Protein AF-0000000079092544 (afdb_homodimer)

Foldseek 3Di:
DPPPPPPPPPPPPPPVDWPPPPPDLKDKLADAPQLVVQLVVLVVDPVDDQVRSQVSSCVSCVVVDVVVDADKDKDKDQDPDDTDDDDPPSSVDNFWMWMARNVRSMIIIIGGPD/DPPPPPPPPPPPPPPPDWPPPPPDLKDKLADAPQLVVQLVVLVVDPVDDQVNSQVSSCVSCVVVDVVVDADKDKDKDQDPDDTDDDDPPSSVDNFWMWMARNVRSMIIIIGGPD

Secondary structure (DSSP, 8-state):
----------------------S-SEEEEE--HHHHHHHHHHHH-TT--HHHHHHHHHHHHHHHHHHT-S-EEEEEEEEEEEEEEE-TTGGG-TTEEEEEETTTTEEEEEEE--/----------------------SSSEEEEE--HHHHHHHHHHHH-TT--HHHHHHHHHHHHHHHHHHT-S-EEEEEEEEEEEEEEE-TTGGG-TTEEEEEETTTTEEEEEEE--

Nearest PDB structures (foldseek):
  7kek-assembly1_L  TM=6.108E-01  e=1.558E-03  Tetrahymena thermophila
  7uv1-assembly1_A  TM=7.332E-01  e=4.248E+00  Anacardium occidentale
  6kjt-assembly1_D  TM=8.101E-01  e=1.372E+00  Jeotgalibacillus marinus
  6v4b-assembly2_B  TM=4.423E-01  e=2.737E+00  Desulfofustis sp. PB-SRB1
  7kek-assembly1_L  TM=6.113E-01  e=1.573E-03  Tetrahymena thermophila

Structure (mmCIF, N/CA/C/O backbone):
data_AF-0000000079092544-model_v1
#
loop_
_entity.id
_entity.type
_entity.pdbx_description
1 polymer 'Uncharacterized protein'
#
loop_
_atom_site.group_PDB
_atom_site.id
_atom_site.type_symbol
_atom_site.label_atom_id
_atom_site.label_alt_id
_atom_site.label_comp_id
_atom_site.label_asym_id
_atom_site.label_entity_id
_atom_site.label_seq_id
_atom_site.pdbx_PDB_ins_code
_atom_site.Cartn_x
_atom_site.Cartn_y
_atom_site.Cartn_z
_atom_site.occupancy
_atom_site.B_iso_or_equiv
_atom_site.auth_seq_id
_atom_site.auth_comp_id
_atom_site.auth_asym_id
_atom_site.auth_atom_id
_atom_site.pdbx_PDB_model_num
ATOM 1 N N . MET A 1 1 ? -17.234 -29.234 -49.25 1 33.59 1 MET A N 1
ATOM 2 C CA . MET A 1 1 ? -16.266 -29.172 -48.156 1 33.59 1 MET A CA 1
ATOM 3 C C . MET A 1 1 ? -16.078 -27.719 -47.688 1 33.59 1 MET A C 1
ATOM 5 O O . MET A 1 1 ? -15.523 -26.906 -48.406 1 33.59 1 MET A O 1
ATOM 9 N N . ARG A 1 2 ? -17.016 -27.203 -46.906 1 34.59 2 ARG A N 1
ATOM 10 C CA . ARG A 1 2 ? -17.016 -25.844 -46.375 1 34.59 2 ARG A CA 1
ATOM 11 C C . ARG A 1 2 ? -15.828 -25.625 -45.438 1 34.59 2 ARG A C 1
ATOM 13 O O . ARG A 1 2 ? -15.688 -26.312 -44.438 1 34.59 2 ARG A O 1
ATOM 20 N N . LYS A 1 3 ? -14.711 -25.078 -45.938 1 35.59 3 LYS A N 1
ATOM 21 C CA . LYS A 1 3 ? -13.555 -24.703 -45.125 1 35.59 3 LYS A CA 1
ATOM 22 C C . LYS A 1 3 ? -13.953 -23.734 -44 1 35.59 3 LYS A C 1
ATOM 24 O O . LYS A 1 3 ? -14.445 -22.641 -44.281 1 35.59 3 LYS A O 1
ATOM 29 N N . LEU A 1 4 ? -14.445 -24.172 -42.844 1 33.16 4 LEU A N 1
ATOM 30 C CA . LEU A 1 4 ? -14.695 -23.375 -41.656 1 33.16 4 LEU A CA 1
ATOM 31 C C . LEU A 1 4 ? -13.438 -22.625 -41.25 1 33.16 4 LEU A C 1
ATOM 33 O O . LEU A 1 4 ? -12.422 -23.25 -40.906 1 33.16 4 LEU A O 1
ATOM 37 N N . TRP A 1 5 ? -13.234 -21.359 -41.656 1 30.52 5 TRP A N 1
ATOM 38 C CA . TRP A 1 5 ? -12.203 -20.438 -41.219 1 30.52 5 TRP A CA 1
ATOM 39 C C . TRP A 1 5 ? -12.32 -20.172 -39.719 1 30.52 5 TRP A C 1
ATOM 41 O O . TRP A 1 5 ? -13.352 -19.719 -39.25 1 30.52 5 TRP A O 1
ATOM 51 N N . PHE A 1 6 ? -11.75 -21.062 -38.875 1 30.2 6 PHE A N 1
ATOM 52 C CA . PHE A 1 6 ? -11.602 -20.797 -37.469 1 30.2 6 PHE A CA 1
ATOM 53 C C . PHE A 1 6 ? -10.867 -19.469 -37.25 1 30.2 6 PHE A C 1
ATOM 55 O O . PHE A 1 6 ? -9.703 -19.328 -37.656 1 30.2 6 PHE A O 1
ATOM 62 N N . ILE A 1 7 ? -11.586 -18.375 -37.156 1 25.77 7 ILE A N 1
ATOM 63 C CA . ILE A 1 7 ? -11.039 -17.078 -36.75 1 25.77 7 ILE A CA 1
ATOM 64 C C . ILE A 1 7 ? -10.602 -17.156 -35.281 1 25.77 7 ILE A C 1
ATOM 66 O O . ILE A 1 7 ? -11.43 -17.359 -34.375 1 25.77 7 ILE A O 1
ATOM 70 N N . ALA A 1 8 ? -9.398 -17.594 -35 1 29.77 8 ALA A N 1
ATOM 71 C CA . ALA A 1 8 ? -8.789 -17.484 -33.656 1 29.77 8 ALA A CA 1
ATOM 72 C C . ALA A 1 8 ? -8.789 -16.047 -33.156 1 29.77 8 ALA A C 1
ATOM 74 O O . ALA A 1 8 ? -8.156 -15.18 -33.781 1 29.77 8 ALA A O 1
ATOM 75 N N . VAL A 1 9 ? -9.844 -15.586 -32.594 1 27 9 VAL A N 1
ATOM 76 C CA . VAL A 1 9 ? -9.891 -14.297 -31.906 1 27 9 VAL A CA 1
ATOM 77 C C . VAL A 1 9 ? -8.906 -14.297 -30.734 1 27 9 VAL A C 1
ATOM 79 O O . VAL A 1 9 ? -9.039 -15.086 -29.797 1 27 9 VAL A O 1
ATOM 82 N N . SER A 1 10 ? -7.66 -13.984 -30.969 1 25.42 10 SER A N 1
ATOM 83 C CA . SER A 1 10 ? -6.703 -13.688 -29.922 1 25.42 10 SER A CA 1
ATOM 84 C C . SE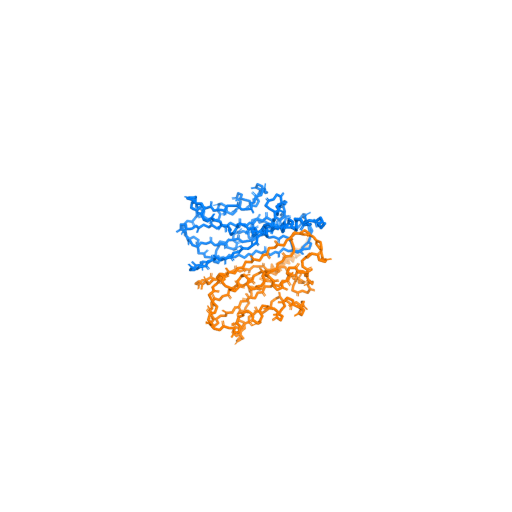R A 1 10 ? -7.203 -12.555 -29.031 1 25.42 10 SER A C 1
ATOM 86 O O . SER A 1 10 ? -7.41 -11.438 -29.484 1 25.42 10 SER A O 1
ATOM 88 N N . LEU A 1 11 ? -8.078 -12.859 -28.188 1 26.59 11 LEU A N 1
ATOM 89 C CA . LEU A 1 11 ? -8.414 -11.844 -27.203 1 26.59 11 LEU A CA 1
ATOM 90 C C . LEU A 1 11 ? -7.16 -11.258 -26.562 1 26.59 11 LEU A C 1
ATOM 92 O O . LEU A 1 11 ? -6.336 -11.992 -26.016 1 26.59 11 LEU A O 1
ATOM 96 N N . PRO A 1 12 ? -6.727 -10.062 -26.984 1 28.52 12 PRO A N 1
ATOM 97 C CA . PRO A 1 12 ? -5.629 -9.406 -26.266 1 28.52 12 PRO A CA 1
ATOM 98 C C . PRO A 1 12 ? -5.836 -9.375 -24.766 1 28.52 12 PRO A C 1
ATOM 100 O O . PRO A 1 12 ? -6.926 -9.031 -24.281 1 28.52 12 PRO A O 1
ATOM 103 N N . ILE A 1 13 ? -5.297 -10.32 -24.078 1 29.58 13 ILE A N 1
ATOM 104 C CA . ILE A 1 13 ? -5.172 -10.188 -22.625 1 29.58 13 ILE A CA 1
ATOM 105 C C . ILE A 1 13 ? -4.82 -8.742 -22.281 1 29.58 13 ILE A C 1
ATOM 107 O O . ILE A 1 13 ? -3.783 -8.227 -22.703 1 29.58 13 ILE A O 1
ATOM 111 N N . LEU A 1 14 ? -5.75 -7.855 -22.219 1 28.41 14 LEU A N 1
ATOM 112 C CA . LEU A 1 14 ? -5.512 -6.531 -21.656 1 28.41 14 LEU A CA 1
ATOM 113 C C . LEU A 1 14 ? -4.543 -6.609 -20.484 1 28.41 14 LEU A C 1
ATOM 115 O O . LEU A 1 14 ? -4.918 -7.027 -19.375 1 28.41 14 LEU A O 1
ATOM 119 N N . LEU A 1 15 ? -3.34 -7.047 -20.703 1 31.61 15 LEU A N 1
ATOM 120 C CA . LEU A 1 15 ? -2.295 -6.762 -19.734 1 31.61 15 LEU A CA 1
ATOM 121 C C . LEU A 1 15 ? -2.387 -5.32 -19.25 1 31.61 15 LEU A C 1
ATOM 123 O O . LEU A 1 15 ? -2.309 -4.383 -20.047 1 31.61 15 LEU A O 1
ATOM 127 N N . SER A 1 16 ? -3.303 -5.059 -18.422 1 33.38 16 SER A N 1
ATOM 128 C CA . SER A 1 16 ? -3.229 -3.73 -17.812 1 33.38 16 SER A CA 1
ATOM 129 C C . SER A 1 16 ? -1.785 -3.252 -17.703 1 33.38 16 SER A C 1
ATOM 131 O O . SER A 1 16 ? -0.882 -4.047 -17.438 1 33.38 16 SER A O 1
ATOM 133 N N . SER A 1 17 ? -1.458 -2.244 -18.422 1 32.41 17 SER A N 1
ATOM 134 C CA . SER A 1 17 ? -0.171 -1.591 -18.641 1 32.41 17 SER A CA 1
ATOM 135 C C . SER A 1 17 ? 0.569 -1.378 -17.312 1 32.41 17 SER A C 1
ATOM 137 O O . SER A 1 17 ? -0.024 -0.944 -16.328 1 32.41 17 SER A O 1
ATOM 139 N N . PRO A 1 18 ? 1.646 -2.182 -17.172 1 33.12 18 PRO A N 1
ATOM 140 C CA . PRO A 1 18 ? 2.498 -1.741 -16.062 1 33.12 18 PRO A CA 1
ATOM 141 C C . PRO A 1 18 ? 2.533 -0.222 -15.914 1 33.12 18 PRO A C 1
ATOM 143 O O . PRO A 1 18 ? 2.328 0.503 -16.891 1 33.12 18 PRO A O 1
ATOM 146 N N . VAL A 1 19 ? 2.238 0.334 -14.852 1 33 19 VAL A N 1
ATOM 147 C CA . VAL A 1 19 ? 2.496 1.756 -14.648 1 33 19 VAL A CA 1
ATOM 148 C C . VAL A 1 19 ? 3.783 2.156 -15.359 1 33 19 VAL A C 1
ATOM 150 O O . VAL A 1 19 ? 4.871 1.704 -14.992 1 33 19 VAL A O 1
ATOM 153 N N . ILE A 1 20 ? 3.662 2.311 -16.625 1 34.06 20 ILE A N 1
ATOM 154 C CA . ILE A 1 20 ? 4.762 2.879 -17.391 1 34.06 20 ILE A CA 1
ATOM 155 C C . ILE A 1 20 ? 5.227 4.184 -16.75 1 34.06 20 ILE A C 1
ATOM 157 O O . ILE A 1 20 ? 4.414 5.074 -16.484 1 34.06 20 ILE A O 1
ATOM 161 N N . TYR A 1 21 ? 6.422 4.117 -16.156 1 37.28 21 TYR A N 1
ATOM 162 C CA . TYR A 1 21 ? 7.133 5.281 -15.633 1 37.28 21 TYR A CA 1
ATOM 163 C C . TYR A 1 21 ? 7.156 6.406 -16.656 1 37.28 21 TYR A C 1
ATOM 165 O O . TYR A 1 21 ? 7.77 6.273 -17.719 1 37.28 21 TYR A O 1
ATOM 173 N N . ASP A 1 22 ? 6.09 7.082 -16.891 1 39 22 ASP A N 1
ATOM 174 C CA . ASP A 1 22 ? 6.156 8.336 -17.625 1 39 22 ASP A CA 1
ATOM 175 C C . ASP A 1 22 ? 7.285 9.227 -17.109 1 39 22 ASP A C 1
ATOM 177 O O . ASP A 1 22 ? 7.777 9.016 -16 1 39 22 ASP A O 1
ATOM 181 N N . SER A 1 23 ? 7.797 10.062 -18.031 1 49.41 23 SER A N 1
ATOM 182 C CA . SER A 1 23 ? 8.805 11.109 -17.875 1 49.41 23 SER A CA 1
ATOM 183 C 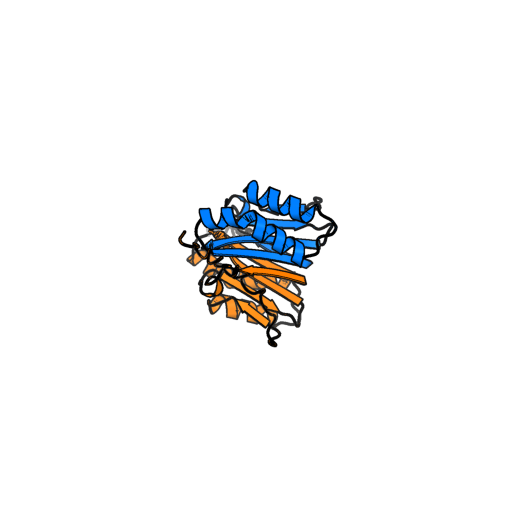C . SER A 1 23 ? 8.516 11.977 -16.656 1 49.41 23 SER A C 1
ATOM 185 O O . SER A 1 23 ? 9.289 12.875 -16.328 1 49.41 23 SER A O 1
ATOM 187 N N . ASP A 1 24 ? 7.324 11.828 -16.062 1 54.72 24 ASP A N 1
ATOM 188 C CA . ASP A 1 24 ? 7.047 12.633 -14.875 1 54.72 24 ASP A CA 1
ATOM 189 C C . ASP A 1 24 ? 7.703 12.031 -13.633 1 54.72 24 ASP A C 1
ATOM 191 O O . ASP A 1 24 ? 7.527 10.844 -13.352 1 54.72 24 ASP A O 1
ATOM 195 N N . PRO A 1 25 ? 8.43 12.859 -13.039 1 70.25 25 PRO A N 1
ATOM 196 C CA . PRO A 1 25 ? 9.148 12.344 -11.867 1 70.25 25 PRO A CA 1
ATOM 197 C C . PRO A 1 25 ? 8.211 11.836 -10.781 1 70.25 25 PRO A C 1
ATOM 199 O O . PRO A 1 25 ? 8.625 11.047 -9.922 1 70.25 25 PRO A O 1
ATOM 202 N N . GLN A 1 26 ? 6.934 12.391 -10.844 1 75.19 26 GLN A N 1
ATOM 203 C CA . GLN A 1 26 ? 5.934 11.93 -9.883 1 75.19 26 GLN A CA 1
ATOM 204 C C . GLN A 1 26 ? 4.727 11.328 -10.602 1 75.19 26 GLN A C 1
ATOM 206 O O . GLN A 1 26 ? 4.148 11.953 -11.492 1 75.19 26 GLN A O 1
ATOM 211 N N . VAL A 1 27 ? 4.41 10.156 -10.203 1 82.06 27 VAL A N 1
ATOM 212 C CA . VAL A 1 27 ? 3.221 9.5 -10.742 1 82.06 27 VAL A CA 1
ATOM 213 C C . VAL A 1 27 ? 2.148 9.414 -9.656 1 82.06 27 VAL A C 1
ATOM 215 O O . VAL A 1 27 ? 2.387 8.859 -8.578 1 82.06 27 VAL A O 1
ATOM 218 N N . TRP A 1 28 ? 0.996 10.094 -10.023 1 86.19 28 TRP A N 1
ATOM 219 C CA . TRP A 1 28 ? -0.092 10.172 -9.055 1 86.19 28 TRP A CA 1
ATOM 220 C C . TRP A 1 28 ? -1.271 9.312 -9.484 1 86.19 28 TRP A C 1
ATOM 222 O O . TRP A 1 28 ? -1.719 9.383 -10.633 1 86.19 28 TRP A O 1
ATOM 232 N N . TYR A 1 29 ? -1.748 8.516 -8.57 1 89.88 29 TYR A N 1
ATOM 233 C CA . TYR A 1 29 ? -3.064 7.887 -8.617 1 89.88 29 TYR A CA 1
ATOM 234 C C . TYR A 1 29 ? -3.941 8.367 -7.473 1 89.88 29 TYR A C 1
ATOM 236 O O . TYR A 1 29 ? -4.02 7.719 -6.426 1 89.88 29 TYR A O 1
ATOM 244 N N . CYS A 1 30 ? -4.465 9.602 -7.77 1 93.69 30 CYS A N 1
ATOM 245 C CA . CYS A 1 30 ? -5.168 10.266 -6.676 1 93.69 30 CYS A CA 1
ATOM 246 C C . CYS A 1 30 ? -6.094 11.352 -7.203 1 93.69 30 CYS A C 1
ATOM 248 O O . CYS A 1 30 ? -5.641 12.297 -7.855 1 93.69 30 CYS A O 1
ATOM 250 N N . SER A 1 31 ? -7.348 11.273 -6.844 1 93.56 31 SER A N 1
ATOM 251 C CA . SER A 1 31 ? -8.297 12.297 -7.254 1 93.56 31 SER A CA 1
ATOM 252 C C . SER A 1 31 ? -8.742 13.148 -6.066 1 93.56 31 SER A C 1
ATOM 254 O O . SER A 1 31 ? -9.336 14.211 -6.25 1 93.56 31 SER A O 1
ATOM 256 N N . ASN A 1 32 ? -8.523 12.703 -4.879 1 95.56 32 ASN A N 1
ATOM 257 C CA . ASN A 1 32 ? -8.883 13.453 -3.68 1 95.56 32 ASN A CA 1
ATOM 258 C C . ASN A 1 32 ? -7.902 14.602 -3.432 1 95.56 32 ASN A C 1
ATOM 260 O O . ASN A 1 32 ? -6.742 14.375 -3.09 1 95.56 32 ASN A O 1
ATOM 264 N N . SER A 1 33 ? -8.398 15.766 -3.469 1 96 33 SER A N 1
ATOM 265 C CA . SER A 1 33 ? -7.535 16.938 -3.404 1 96 33 SER A CA 1
ATOM 266 C C . SER A 1 33 ? -6.91 17.094 -2.021 1 96 33 SER A C 1
ATOM 268 O O . SER A 1 33 ? -5.773 17.547 -1.896 1 96 33 SER A O 1
ATOM 270 N N . LEU A 1 34 ? -7.672 16.703 -1.075 1 96.94 34 LEU A N 1
ATOM 271 C CA . LEU A 1 34 ? -7.141 16.828 0.277 1 96.94 34 LEU A CA 1
ATOM 272 C C . LEU A 1 34 ? -5.988 15.859 0.503 1 96.94 34 LEU A C 1
ATOM 274 O O . LEU A 1 34 ? -4.93 16.25 1.004 1 96.94 34 LEU A O 1
ATOM 278 N N . LEU A 1 35 ? -6.211 14.586 0.171 1 97.06 35 LEU A N 1
ATOM 279 C CA . LEU A 1 35 ? -5.137 13.609 0.296 1 97.06 35 LEU A CA 1
ATOM 280 C C . LEU A 1 35 ? -3.92 14.031 -0.519 1 97.06 35 LEU A C 1
ATOM 282 O O . LEU A 1 35 ? -2.795 14.023 -0.012 1 97.06 35 LEU A O 1
ATOM 286 N N . LYS A 1 36 ? -4.168 14.445 -1.643 1 96.44 36 LYS A N 1
ATOM 287 C CA . LYS A 1 36 ? -3.092 14.828 -2.553 1 96.44 36 LYS A CA 1
ATOM 288 C C . LYS A 1 36 ? -2.285 16 -1.991 1 96.44 36 LYS A C 1
ATOM 290 O O . LYS A 1 36 ? -1.055 15.938 -1.928 1 96.44 36 LYS A O 1
ATOM 295 N N . SER A 1 37 ? -2.957 17.047 -1.62 1 96.75 37 SER A N 1
ATOM 296 C CA . SER A 1 37 ? -2.271 18.234 -1.123 1 96.75 37 SER A CA 1
ATOM 297 C C . SER A 1 37 ? -1.487 17.938 0.149 1 96.75 37 SER A C 1
ATOM 299 O O . SER A 1 37 ? -0.402 18.484 0.362 1 96.75 37 SER A O 1
ATOM 301 N N . THR A 1 38 ? -2.047 17.094 0.981 1 97.56 38 THR A N 1
ATOM 302 C CA . THR A 1 38 ? -1.354 16.703 2.207 1 97.56 38 THR A CA 1
ATOM 303 C C . THR A 1 38 ? -0.06 15.961 1.888 1 97.56 38 THR A C 1
ATOM 305 O O . THR A 1 38 ? 0.988 16.25 2.469 1 97.56 38 THR A O 1
ATOM 308 N N . ILE A 1 39 ? -0.132 15.023 0.957 1 96.69 39 ILE A N 1
ATOM 309 C CA . ILE A 1 39 ? 1.032 14.234 0.566 1 96.69 39 ILE A CA 1
ATOM 310 C C . ILE A 1 39 ? 2.068 15.141 -0.095 1 96.69 39 ILE A C 1
ATOM 312 O O . ILE A 1 39 ? 3.264 15.039 0.192 1 96.69 39 ILE A O 1
ATOM 316 N N . GLU A 1 40 ? 1.637 16.078 -0.902 1 95 40 GLU A N 1
ATOM 317 C CA . GLU A 1 40 ? 2.545 17.031 -1.542 1 95 40 GLU A CA 1
ATOM 318 C C . GLU A 1 40 ? 3.289 17.875 -0.505 1 95 40 GLU A C 1
ATOM 320 O O . GLU A 1 40 ? 4.5 18.078 -0.621 1 95 40 GLU A O 1
ATOM 325 N N . THR A 1 41 ? 2.529 18.312 0.42 1 96.25 41 THR A N 1
ATOM 326 C CA . THR A 1 41 ? 3.137 19.109 1.477 1 96.25 41 THR A CA 1
ATOM 327 C C . THR A 1 41 ? 4.184 18.297 2.236 1 96.25 41 THR A C 1
ATOM 329 O O . THR A 1 41 ? 5.281 18.797 2.512 1 96.25 41 THR A O 1
ATOM 332 N N . ALA A 1 42 ? 3.861 17.062 2.584 1 95.75 42 ALA A N 1
ATOM 333 C CA . ALA A 1 42 ? 4.793 16.188 3.295 1 95.75 42 ALA A CA 1
ATOM 334 C C . ALA A 1 42 ? 6.086 16 2.502 1 95.75 42 ALA A C 1
ATOM 336 O O . ALA A 1 42 ? 7.18 16.047 3.066 1 95.75 42 ALA A O 1
ATOM 337 N N . LEU A 1 43 ? 5.992 15.867 1.188 1 94.5 43 LEU A N 1
ATOM 338 C CA . LEU A 1 43 ? 7.125 15.57 0.319 1 94.5 43 LEU A CA 1
ATOM 339 C C . LEU A 1 43 ? 7.93 16.828 0.025 1 94.5 43 LEU A C 1
ATOM 341 O O . LEU A 1 43 ? 9.094 16.75 -0.378 1 94.5 43 LEU A O 1
ATOM 345 N N . SER A 1 44 ? 7.297 17.938 0.156 1 93.12 44 SER A N 1
ATOM 346 C CA . SER A 1 44 ? 7.938 19.203 -0.207 1 93.12 44 SER A CA 1
ATOM 347 C C . SER A 1 44 ? 8.992 19.594 0.821 1 93.12 44 SER A C 1
ATOM 349 O O . SER A 1 44 ? 9.867 20.422 0.534 1 93.12 44 SER A O 1
ATOM 351 N N . ASN A 1 45 ? 8.875 19.031 1.958 1 91.12 45 ASN A N 1
ATOM 352 C CA . ASN A 1 45 ? 9.891 19.297 2.973 1 91.12 45 ASN A CA 1
ATOM 353 C C . ASN A 1 45 ? 11.094 18.375 2.82 1 91.12 45 ASN A C 1
ATOM 355 O O . ASN A 1 45 ? 11.008 17.172 3.121 1 91.12 45 ASN A O 1
ATOM 359 N N . PRO A 1 46 ? 12.172 18.906 2.459 1 85.81 46 PRO A N 1
ATOM 360 C CA . PRO A 1 46 ? 13.336 18.047 2.182 1 85.81 46 PRO A CA 1
ATOM 361 C C . PRO A 1 46 ? 13.945 17.453 3.447 1 85.81 46 PRO A C 1
ATOM 363 O O . PRO A 1 46 ? 14.742 16.516 3.367 1 85.81 46 PRO A O 1
ATOM 366 N N . GLN A 1 47 ? 13.594 17.938 4.516 1 89.06 47 GLN A N 1
ATOM 367 C CA . GLN A 1 47 ? 14.18 17.453 5.762 1 89.06 47 GLN A CA 1
ATOM 368 C C . GLN A 1 47 ? 13.43 16.234 6.281 1 89.06 47 GLN A C 1
ATOM 370 O O . GLN A 1 47 ? 13.914 15.531 7.176 1 89.06 47 GLN A O 1
ATOM 375 N N . HIS A 1 48 ? 12.305 15.961 5.727 1 91.62 48 HIS A N 1
ATOM 376 C CA . HIS A 1 48 ? 11.508 14.852 6.234 1 91.62 48 HIS A CA 1
ATOM 377 C C . HIS A 1 48 ? 12.039 13.508 5.734 1 91.62 48 HIS A C 1
ATOM 379 O O . HIS A 1 48 ? 12.211 13.32 4.527 1 91.62 48 HIS A O 1
ATOM 385 N N . ASN A 1 49 ? 12.398 12.703 6.695 1 91.88 49 ASN A N 1
ATOM 386 C CA . ASN A 1 49 ? 12.641 11.305 6.34 1 91.88 49 ASN A CA 1
ATOM 387 C C . ASN A 1 49 ? 11.344 10.523 6.227 1 91.88 49 ASN A C 1
ATOM 389 O O . ASN A 1 49 ? 10.258 11.086 6.375 1 91.88 49 ASN A O 1
ATOM 393 N N . VAL A 1 50 ? 11.43 9.312 5.949 1 93.62 50 VAL A N 1
ATOM 394 C CA . VAL A 1 50 ? 10.273 8.469 5.676 1 93.62 50 VAL A CA 1
ATOM 395 C C . VAL A 1 50 ? 9.352 8.445 6.895 1 93.62 50 VAL A C 1
ATOM 397 O O . VAL A 1 50 ? 8.125 8.57 6.758 1 93.62 50 VAL A O 1
ATOM 400 N N . ASP A 1 51 ? 9.898 8.359 8.109 1 93.94 51 ASP A N 1
ATOM 401 C CA . ASP A 1 51 ? 9.102 8.32 9.336 1 93.94 51 ASP A CA 1
ATOM 402 C C . ASP A 1 51 ? 8.367 9.641 9.555 1 93.94 51 ASP A C 1
ATOM 404 O O . ASP A 1 51 ? 7.195 9.648 9.938 1 93.94 51 ASP A O 1
ATOM 408 N N . GLU A 1 52 ? 9.047 10.656 9.297 1 94.88 52 GLU A N 1
ATOM 409 C CA . GLU A 1 52 ? 8.469 11.984 9.484 1 94.88 52 GLU A CA 1
ATOM 410 C C . GLU A 1 52 ? 7.379 12.258 8.453 1 94.88 52 GLU A C 1
ATOM 412 O O . GLU A 1 52 ? 6.363 12.883 8.773 1 94.88 52 GLU A O 1
ATOM 417 N N . ILE A 1 53 ? 7.621 11.805 7.238 1 95.56 53 ILE A N 1
ATOM 418 C CA . ILE A 1 53 ? 6.594 11.945 6.211 1 95.56 53 ILE A CA 1
ATOM 419 C C . ILE A 1 53 ? 5.336 11.195 6.637 1 95.56 53 ILE A C 1
ATOM 421 O O . ILE A 1 53 ? 4.234 11.75 6.598 1 95.56 53 ILE A O 1
ATOM 425 N N . GLN A 1 54 ? 5.445 10.023 7.051 1 95.56 54 GLN A N 1
ATOM 426 C CA . GLN A 1 54 ? 4.309 9.219 7.484 1 95.56 54 GLN A CA 1
ATOM 427 C C . GLN A 1 54 ? 3.576 9.883 8.648 1 95.56 54 GLN A C 1
ATOM 429 O O . GLN A 1 54 ? 2.348 9.984 8.633 1 95.56 54 GLN A O 1
ATOM 434 N N . ALA A 1 55 ? 4.324 10.352 9.617 1 94.94 55 ALA A N 1
ATOM 435 C CA . ALA A 1 55 ? 3.732 10.992 10.789 1 94.94 55 ALA A CA 1
ATOM 436 C C . ALA A 1 55 ? 2.973 12.258 10.398 1 94.94 55 ALA A C 1
ATOM 438 O O . ALA A 1 55 ? 1.875 12.508 10.906 1 94.94 55 ALA A O 1
ATOM 439 N N . PHE A 1 56 ? 3.576 12.992 9.531 1 97 56 PHE A N 1
ATOM 440 C CA . PHE A 1 56 ? 2.928 14.219 9.07 1 97 56 PHE A CA 1
ATOM 441 C C . PHE A 1 56 ? 1.604 13.906 8.383 1 97 56 PHE A C 1
ATOM 443 O O . PHE A 1 56 ? 0.589 14.547 8.664 1 97 56 PHE A O 1
ATOM 450 N N . ILE A 1 57 ? 1.564 12.898 7.508 1 97.25 57 ILE A N 1
ATOM 451 C CA . ILE A 1 57 ? 0.36 12.523 6.773 1 97.25 57 ILE A CA 1
ATOM 452 C C . ILE A 1 57 ? -0.706 12.023 7.746 1 97.25 57 ILE A C 1
ATOM 454 O O . ILE A 1 57 ? -1.86 12.453 7.684 1 97.25 57 ILE A O 1
ATOM 458 N N . GLU A 1 58 ? -0.346 11.227 8.609 1 95.81 58 GLU A N 1
ATOM 459 C CA . GLU A 1 58 ? -1.278 10.656 9.578 1 95.81 58 GLU A CA 1
ATOM 460 C C . GLU A 1 58 ? -1.928 11.742 10.43 1 95.81 58 GLU A C 1
ATOM 462 O O . GLU A 1 58 ? -3.152 11.789 10.562 1 95.81 58 GLU A O 1
ATOM 467 N N . SER A 1 59 ? -1.085 12.602 10.945 1 96.06 59 SER A N 1
ATOM 468 C CA . SER A 1 59 ? -1.59 13.656 11.812 1 96.06 59 SER A CA 1
ATOM 469 C C . SER A 1 59 ? -2.453 14.641 11.039 1 96.06 59 SER A C 1
ATOM 471 O O . SER A 1 59 ? -3.475 15.109 11.547 1 96.06 59 SER A O 1
ATOM 473 N N . SER A 1 60 ? -2.076 14.953 9.859 1 96.94 60 SER A N 1
ATOM 474 C CA . SER A 1 60 ? -2.779 15.945 9.055 1 96.94 60 SER A CA 1
ATOM 475 C C . SER A 1 60 ? -4.133 15.414 8.586 1 96.94 60 SER A C 1
ATOM 477 O O . SER A 1 60 ? -5.074 16.188 8.391 1 96.94 60 SER A O 1
ATOM 479 N N . LEU A 1 61 ? -4.246 14.047 8.422 1 96.5 61 LEU A N 1
ATOM 480 C CA . LEU A 1 61 ? -5.449 13.484 7.824 1 96.5 61 LEU A CA 1
ATOM 481 C C . LEU A 1 61 ? -6.336 12.836 8.883 1 96.5 61 LEU A C 1
ATOM 483 O O . LEU A 1 61 ? -7.363 12.242 8.555 1 96.5 61 LEU A O 1
ATOM 487 N N . LEU A 1 62 ? -5.926 12.938 10.109 1 94.25 62 LEU A N 1
ATOM 488 C CA . LEU A 1 62 ? -6.656 12.273 11.18 1 94.25 62 LEU A CA 1
ATOM 489 C C . LEU A 1 62 ? -8.125 12.688 11.18 1 94.25 62 LEU A C 1
ATOM 491 O O . LEU A 1 62 ? -9.016 11.836 11.273 1 94.25 62 LEU A O 1
ATOM 495 N N . SER A 1 63 ? -8.422 13.969 11.078 1 93.75 63 SER A N 1
ATOM 496 C CA . SER A 1 63 ? -9.797 14.453 11.062 1 93.75 63 SER A CA 1
ATOM 497 C C . SER A 1 63 ? -10.57 13.898 9.867 1 93.75 63 SER A C 1
ATOM 499 O O . SER A 1 63 ? -11.734 13.508 10 1 93.75 63 SER A O 1
ATOM 501 N N . TYR A 1 64 ? -9.906 13.867 8.734 1 94.5 64 TYR A N 1
ATOM 502 C CA . TYR A 1 64 ? -10.531 13.312 7.531 1 94.5 64 TYR A CA 1
ATOM 503 C C . TYR A 1 64 ? -10.867 11.844 7.727 1 94.5 64 TYR A C 1
ATOM 505 O O . TYR A 1 64 ? -11.945 11.391 7.34 1 94.5 64 TYR A O 1
ATOM 513 N N . PHE A 1 65 ? -9.961 11.078 8.297 1 92.31 65 PHE A N 1
ATOM 514 C CA . PHE A 1 65 ? -10.18 9.656 8.539 1 92.31 65 PHE A CA 1
ATOM 515 C C . PHE A 1 65 ? -11.359 9.438 9.477 1 92.31 65 PHE A C 1
ATOM 517 O O . PHE A 1 65 ? -12.188 8.555 9.242 1 92.31 65 PHE A O 1
ATOM 524 N N . ASN A 1 66 ? -11.469 10.25 10.453 1 90.31 66 ASN A N 1
ATOM 525 C CA . ASN A 1 66 ? -12.555 10.125 11.422 1 90.31 66 ASN A CA 1
ATOM 526 C C . ASN A 1 66 ? -13.906 10.461 10.797 1 90.31 66 ASN A C 1
ATOM 528 O O . ASN A 1 66 ? -14.922 9.852 11.141 1 90.31 66 ASN A O 1
ATOM 532 N N . GLU A 1 67 ? -13.93 11.391 9.938 1 91.06 67 GLU A N 1
ATOM 533 C CA . GLU A 1 67 ? -15.164 11.812 9.281 1 91.06 67 GLU A CA 1
ATOM 534 C C . GLU A 1 67 ? -15.664 10.75 8.305 1 91.06 67 GLU A C 1
ATOM 536 O O . GLU A 1 67 ? -16.859 10.68 8.008 1 91.06 67 GLU A O 1
ATOM 541 N N . HIS A 1 68 ? -14.781 10.008 7.656 1 88.81 68 HIS A N 1
ATOM 542 C CA . HIS A 1 68 ? -15.148 9.008 6.656 1 88.81 68 HIS A CA 1
ATOM 543 C C . HIS A 1 68 ? -15.164 7.609 7.258 1 88.81 68 HIS A C 1
ATOM 545 O O . HIS A 1 68 ? -15.18 6.617 6.527 1 88.81 68 HIS A O 1
ATOM 551 N N . ASN A 1 69 ? -15.453 7.477 8.32 1 84.69 69 ASN A N 1
ATOM 552 C CA . ASN A 1 69 ? -15.555 6.219 9.055 1 84.69 69 ASN A CA 1
A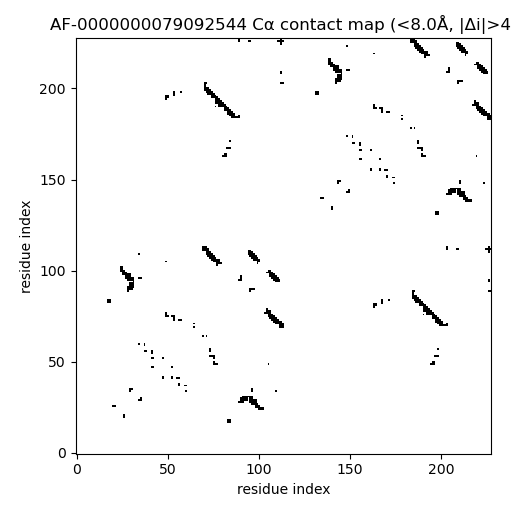TOM 553 C C . ASN A 1 69 ? -14.883 5.074 8.305 1 84.69 69 ASN A C 1
ATOM 555 O O . ASN A 1 69 ? -14.859 5.062 7.07 1 84.69 69 ASN A O 1
ATOM 559 N N . GLY A 1 70 ? -14.195 4.254 8.914 1 87.44 70 GLY A N 1
ATOM 560 C CA . GLY A 1 70 ? -13.523 3.105 8.312 1 87.44 70 GLY A CA 1
ATOM 561 C C . GLY A 1 70 ? -12.117 2.898 8.836 1 87.44 70 GLY A C 1
ATOM 562 O O . GLY A 1 70 ? -11.734 3.48 9.852 1 87.44 70 GLY A O 1
ATOM 563 N N . LYS A 1 71 ? -11.516 1.96 8.164 1 90.69 71 LYS A N 1
ATOM 564 C CA . LYS A 1 71 ? -10.125 1.649 8.492 1 90.69 71 LYS A CA 1
ATOM 565 C C . LYS A 1 71 ? -9.188 2.094 7.367 1 90.69 71 LYS A C 1
ATOM 567 O O . LYS A 1 71 ? -9.508 1.94 6.188 1 90.69 71 LYS A O 1
ATOM 572 N N . TRP A 1 72 ? -8.141 2.682 7.797 1 93.5 72 TRP A N 1
ATOM 573 C CA . TRP A 1 72 ? -7.254 3.287 6.809 1 93.5 72 TRP A CA 1
ATOM 574 C C . TRP A 1 72 ? -5.859 2.676 6.887 1 93.5 72 TRP A C 1
ATOM 576 O O . TRP A 1 72 ? -5.438 2.203 7.949 1 93.5 72 TRP A O 1
ATOM 586 N N . LEU A 1 73 ? -5.137 2.656 5.789 1 93.44 73 LEU A N 1
ATOM 587 C CA . LEU A 1 73 ? -3.717 2.348 5.672 1 93.44 73 LEU A CA 1
ATOM 588 C C . LEU A 1 73 ? -2.943 3.551 5.141 1 93.44 73 LEU A C 1
ATOM 590 O O . LEU A 1 73 ? -3.369 4.195 4.18 1 93.44 73 LEU A O 1
ATOM 594 N N . ILE A 1 74 ? -1.908 3.926 5.793 1 94.94 74 ILE A N 1
ATOM 595 C CA . ILE A 1 74 ? -0.87 4.809 5.273 1 94.94 74 ILE A CA 1
ATOM 596 C C . ILE A 1 74 ? 0.452 4.051 5.18 1 94.94 74 ILE A C 1
ATOM 598 O O . ILE A 1 74 ? 0.921 3.48 6.164 1 94.94 74 ILE A O 1
ATOM 602 N N . SER A 1 75 ? 1.032 3.979 4.008 1 93.69 75 SER A N 1
ATOM 603 C CA . SER A 1 75 ? 2.336 3.354 3.807 1 93.69 75 SER A CA 1
ATOM 604 C C . SER A 1 75 ? 3.293 4.293 3.082 1 93.69 75 SER A C 1
ATOM 606 O O . SER A 1 75 ? 2.959 4.84 2.029 1 93.69 75 SER A O 1
ATOM 608 N N . VAL A 1 76 ? 4.465 4.484 3.676 1 93.75 76 VAL A N 1
ATOM 609 C CA . VAL A 1 76 ? 5.523 5.293 3.08 1 93.75 76 VAL A CA 1
ATOM 610 C C . VAL A 1 76 ? 6.812 4.48 2.996 1 93.75 76 VAL A C 1
ATOM 612 O O . VAL A 1 76 ? 7.258 3.904 3.994 1 93.75 76 VAL A O 1
ATOM 615 N N . SER A 1 77 ? 7.379 4.473 1.805 1 92.12 77 SER A N 1
ATOM 616 C CA . SER A 1 77 ? 8.617 3.711 1.663 1 92.12 77 SER A CA 1
ATOM 617 C C . SER A 1 77 ? 9.617 4.441 0.772 1 92.12 77 SER A C 1
ATOM 619 O O . SER A 1 77 ? 9.234 5.082 -0.209 1 92.12 77 SER A O 1
ATOM 621 N N . LYS A 1 78 ? 10.867 4.484 1.235 1 92.25 78 LYS A N 1
ATOM 622 C CA . LYS A 1 78 ? 11.961 4.746 0.309 1 92.25 78 LYS A CA 1
ATOM 623 C C . LYS A 1 78 ? 12.383 3.471 -0.419 1 92.25 78 LYS A C 1
ATOM 625 O O . LYS A 1 78 ? 12.727 2.471 0.215 1 92.25 78 LYS A O 1
ATOM 630 N N . PHE A 1 79 ? 12.297 3.492 -1.751 1 88.12 79 PHE A N 1
ATOM 631 C CA . PHE A 1 79 ? 12.391 2.225 -2.465 1 88.12 79 PHE A CA 1
ATOM 632 C C . PHE A 1 79 ? 13.594 2.223 -3.4 1 88.12 79 PHE A C 1
ATOM 634 O O . PHE A 1 79 ? 14.078 3.283 -3.801 1 88.12 79 PHE A O 1
ATOM 641 N N . HIS A 1 80 ? 14.188 0.993 -3.693 1 88.62 80 HIS A N 1
ATOM 642 C CA . HIS A 1 80 ? 15.117 0.752 -4.789 1 88.62 80 HIS A CA 1
ATOM 643 C C . HIS A 1 80 ? 14.375 0.419 -6.078 1 88.62 80 HIS A C 1
ATOM 645 O O . HIS A 1 80 ? 14.75 0.888 -7.156 1 88.62 80 HIS A O 1
ATOM 651 N N . ARG A 1 81 ? 13.422 -0.404 -5.902 1 87.88 81 ARG A N 1
ATOM 652 C CA . ARG A 1 81 ? 12.578 -0.877 -6.992 1 87.88 81 ARG A CA 1
ATOM 653 C C . ARG A 1 81 ? 11.117 -0.989 -6.547 1 87.88 81 ARG A C 1
ATOM 655 O O . ARG A 1 81 ? 10.844 -1.413 -5.426 1 87.88 81 ARG A O 1
ATOM 662 N N . LEU A 1 82 ? 10.219 -0.569 -7.391 1 90.44 82 LEU A N 1
ATOM 663 C CA . LEU A 1 82 ? 8.781 -0.589 -7.133 1 90.44 82 LEU A CA 1
ATOM 664 C C . LEU A 1 82 ? 8.023 -1.167 -8.32 1 90.44 82 LEU A C 1
ATOM 666 O O . LEU A 1 82 ? 8.352 -0.863 -9.477 1 90.44 82 LEU A O 1
ATOM 670 N N . SER A 1 83 ? 7.105 -2.066 -7.996 1 89.81 83 SER A N 1
ATOM 671 C CA . SER A 1 83 ? 6.152 -2.576 -8.969 1 89.81 83 SER A CA 1
ATOM 672 C C . SER A 1 83 ? 4.746 -2.646 -8.383 1 89.81 83 SER A C 1
ATOM 674 O O . SER A 1 83 ? 4.574 -2.947 -7.203 1 89.81 83 SER A O 1
ATOM 676 N N . GLY A 1 84 ? 3.771 -2.246 -9.148 1 88.75 84 GLY A N 1
ATOM 677 C CA . GLY A 1 84 ? 2.412 -2.26 -8.633 1 88.75 84 GLY A CA 1
ATOM 678 C C . GLY A 1 84 ? 1.36 -2.402 -9.711 1 88.75 84 GLY A C 1
ATOM 679 O O . GLY A 1 84 ? 1.668 -2.295 -10.898 1 88.75 84 GLY A O 1
ATOM 680 N N . TYR A 1 85 ? 0.244 -2.809 -9.219 1 87.44 85 TYR A N 1
ATOM 681 C CA . TYR A 1 85 ? -0.989 -2.893 -9.992 1 87.44 85 TYR A CA 1
ATOM 682 C C . TYR A 1 85 ? -2.129 -2.17 -9.289 1 87.44 85 TYR A C 1
ATOM 684 O O . TYR A 1 85 ? -2.258 -2.25 -8.062 1 87.44 85 TYR A O 1
ATOM 692 N N . VAL A 1 86 ? -2.785 -1.35 -10.055 1 87.38 86 VAL A N 1
ATOM 693 C CA . VAL A 1 86 ? -3.996 -0.706 -9.555 1 87.38 86 VAL A CA 1
ATOM 694 C C . VAL A 1 86 ? -5.113 -0.833 -10.586 1 87.38 86 VAL A C 1
ATOM 696 O O . VAL A 1 86 ? -4.926 -0.504 -11.758 1 87.38 86 VAL A O 1
ATOM 699 N N . ASP A 1 87 ? -6.266 -1.308 -10.117 1 88 87 ASP A N 1
ATOM 700 C CA . ASP A 1 87 ? -7.414 -1.405 -11.008 1 88 87 ASP A CA 1
ATOM 701 C C . ASP A 1 87 ? -7.777 -0.04 -11.586 1 88 87 ASP A C 1
ATOM 703 O O . ASP A 1 87 ? -7.672 0.979 -10.906 1 88 87 ASP A O 1
ATOM 707 N N . SER A 1 88 ? -8.305 -0.262 -12.734 1 84.56 88 SER A N 1
ATOM 708 C CA . SER A 1 88 ? -8.781 0.954 -13.391 1 84.56 88 SER A CA 1
ATOM 709 C C . SER A 1 88 ? -9.891 1.621 -12.586 1 84.56 88 SER A C 1
ATOM 711 O O . SER A 1 88 ? -10.766 0.942 -12.047 1 84.56 88 SER A O 1
ATOM 713 N N . GLY A 1 89 ? -9.727 2.904 -12.43 1 87.56 89 GLY A N 1
ATOM 714 C CA . GLY A 1 89 ? -10.75 3.684 -11.75 1 87.56 89 GLY A CA 1
ATOM 715 C C . GLY A 1 89 ? -10.453 3.898 -10.281 1 87.56 89 GLY A C 1
ATOM 716 O O . GLY A 1 89 ? -11.102 4.719 -9.625 1 87.56 89 GLY A O 1
ATOM 717 N N . ALA A 1 90 ? -9.523 3.086 -9.781 1 87.62 90 ALA A N 1
ATOM 718 C CA . ALA A 1 90 ? -9.164 3.291 -8.375 1 87.62 90 ALA A CA 1
ATOM 719 C C . ALA A 1 90 ? -8.711 4.727 -8.133 1 87.62 90 ALA A C 1
ATOM 721 O O . ALA A 1 90 ? -8.984 5.301 -7.074 1 87.62 90 ALA A O 1
ATOM 722 N N . GLU A 1 91 ? -7.957 5.262 -9.094 1 87.44 91 GLU A N 1
ATOM 723 C CA . GLU A 1 91 ? -7.402 6.605 -8.953 1 87.44 91 GLU A CA 1
ATOM 724 C C . GLU A 1 91 ? -8.508 7.645 -8.812 1 87.44 91 GLU A C 1
ATOM 726 O O . GLU A 1 91 ? -8.258 8.773 -8.391 1 87.44 91 GLU A O 1
ATOM 731 N N . ASN A 1 92 ? -9.727 7.258 -9.133 1 90.69 92 ASN A N 1
ATOM 732 C CA . ASN A 1 92 ? -10.852 8.195 -9.07 1 90.69 92 ASN A CA 1
ATOM 733 C C . ASN A 1 92 ? -11.562 8.117 -7.723 1 90.69 92 ASN A C 1
ATOM 735 O O . ASN A 1 92 ? -12.469 8.898 -7.449 1 90.69 92 ASN A O 1
ATOM 739 N N . LEU A 1 93 ? -11.219 7.215 -6.941 1 91.75 93 LEU A N 1
ATOM 740 C CA . LEU A 1 93 ? -11.852 7.066 -5.637 1 91.75 93 LEU A CA 1
ATOM 741 C C . LEU A 1 93 ? -11.375 8.156 -4.68 1 91.75 93 LEU A C 1
ATOM 743 O O . LEU A 1 93 ? -10.188 8.508 -4.672 1 91.75 93 LEU A O 1
ATOM 747 N N . GLN A 1 94 ? -12.273 8.555 -3.867 1 92.75 94 GLN A N 1
ATOM 748 C CA . GLN A 1 94 ? -11.961 9.625 -2.926 1 92.75 94 GLN A CA 1
ATOM 749 C C . GLN A 1 94 ? -11.227 9.086 -1.699 1 92.75 94 GLN A C 1
ATOM 751 O O . GLN A 1 94 ? -10.742 9.859 -0.869 1 92.75 94 GLN A O 1
ATOM 756 N N . THR A 1 95 ? -11.109 7.789 -1.604 1 92.81 95 THR A N 1
ATOM 757 C CA . THR A 1 95 ? -10.531 7.172 -0.414 1 92.81 95 THR A CA 1
ATOM 758 C C . THR A 1 95 ? -9.234 6.445 -0.752 1 92.81 95 THR A C 1
ATOM 760 O O . THR A 1 95 ? -8.859 5.484 -0.078 1 92.81 95 THR A O 1
ATOM 763 N N . PHE A 1 96 ? -8.656 6.902 -1.879 1 93.38 96 PHE A N 1
ATOM 764 C CA . PHE A 1 96 ? -7.441 6.242 -2.334 1 93.38 96 PHE A CA 1
ATOM 765 C C . PHE A 1 96 ? -6.484 7.25 -2.961 1 93.38 96 PHE A C 1
ATOM 767 O O . PHE A 1 96 ? -6.891 8.078 -3.781 1 93.38 96 PHE A O 1
ATOM 774 N N . CYS A 1 97 ? -5.281 7.121 -2.533 1 95.56 97 CYS A N 1
ATOM 775 C CA . CYS A 1 97 ? -4.203 7.852 -3.188 1 95.56 97 CYS A CA 1
ATOM 776 C C . CYS A 1 97 ? -2.912 7.043 -3.178 1 95.56 97 CYS A C 1
ATOM 778 O O . CYS A 1 97 ? -2.531 6.484 -2.148 1 95.56 97 CYS A O 1
ATOM 780 N N . ALA A 1 98 ? -2.311 6.879 -4.258 1 93.81 98 ALA A N 1
ATOM 781 C CA . ALA A 1 98 ? -0.963 6.324 -4.375 1 93.81 98 ALA A CA 1
ATOM 782 C C . ALA A 1 98 ? -0.06 7.254 -5.184 1 93.81 98 ALA A C 1
ATOM 784 O O . ALA A 1 98 ? -0.463 7.77 -6.23 1 93.81 98 ALA A O 1
ATOM 785 N N . ILE A 1 99 ? 1.125 7.438 -4.641 1 91.75 99 ILE A N 1
ATOM 786 C CA . ILE A 1 99 ? 2.059 8.328 -5.316 1 91.75 99 ILE A CA 1
ATOM 787 C C . ILE A 1 99 ? 3.447 7.695 -5.348 1 91.75 99 ILE A C 1
ATOM 789 O O . ILE A 1 99 ? 3.879 7.082 -4.367 1 91.75 99 ILE A O 1
ATOM 793 N N . HIS A 1 100 ? 4.059 7.875 -6.465 1 88.31 100 HIS A N 1
ATOM 794 C CA . HIS A 1 100 ? 5.461 7.516 -6.637 1 88.31 100 HIS A CA 1
ATOM 795 C C . HIS A 1 100 ? 6.305 8.734 -7 1 88.31 100 HIS A C 1
ATOM 797 O O . HIS A 1 100 ? 6.133 9.32 -8.07 1 88.31 100 HIS A O 1
ATOM 803 N N . ASP A 1 101 ? 7.207 9.078 -6.082 1 89.44 101 ASP A N 1
ATOM 804 C CA . ASP A 1 101 ? 8.172 10.141 -6.344 1 89.44 101 ASP A CA 1
ATOM 805 C C . ASP A 1 101 ? 9.531 9.57 -6.742 1 89.44 101 ASP A C 1
ATOM 807 O O . ASP A 1 101 ? 10.312 9.148 -5.887 1 89.44 101 ASP A O 1
ATOM 811 N N . ASN A 1 102 ? 9.836 9.586 -8.008 1 85.88 102 ASN A N 1
ATOM 812 C CA . ASN A 1 102 ? 11.039 8.953 -8.539 1 85.88 102 ASN A CA 1
ATOM 813 C C . ASN A 1 102 ? 12.289 9.75 -8.172 1 85.88 102 ASN A C 1
ATOM 815 O O . ASN A 1 102 ? 13.391 9.188 -8.133 1 85.88 102 ASN A O 1
ATOM 819 N N . THR A 1 103 ? 12.062 11.062 -8.008 1 85.62 103 THR A N 1
ATOM 820 C CA . THR A 1 103 ? 13.203 11.891 -7.641 1 85.62 103 THR A CA 1
ATOM 821 C C . THR A 1 103 ? 13.711 11.531 -6.246 1 85.62 103 THR A C 1
ATOM 823 O O . THR A 1 103 ? 14.914 11.477 -6.012 1 85.62 103 THR A O 1
ATOM 826 N N . LYS A 1 104 ? 12.836 11.219 -5.387 1 89.75 104 LYS A N 1
ATOM 827 C CA . LYS A 1 104 ? 13.18 10.945 -3.994 1 89.75 104 LYS A CA 1
ATOM 828 C C . LYS A 1 104 ? 13.172 9.445 -3.713 1 89.75 104 LYS A C 1
ATOM 830 O O . LYS A 1 104 ? 13.547 9.016 -2.621 1 89.75 104 LYS A O 1
ATOM 835 N N . ASP A 1 105 ? 12.711 8.664 -4.625 1 90.62 105 ASP A N 1
ATOM 836 C CA . ASP A 1 105 ? 12.523 7.227 -4.449 1 90.62 105 ASP A CA 1
ATOM 837 C C . ASP A 1 105 ? 11.555 6.934 -3.305 1 90.62 105 ASP A C 1
ATOM 839 O O . ASP A 1 105 ? 11.836 6.098 -2.443 1 90.62 105 ASP A O 1
ATOM 843 N N . ILE A 1 106 ? 10.508 7.68 -3.281 1 94.12 106 ILE A N 1
ATOM 844 C CA . ILE A 1 106 ? 9.523 7.52 -2.221 1 94.12 106 ILE A CA 1
ATOM 845 C C . ILE A 1 106 ? 8.188 7.094 -2.822 1 94.12 106 ILE A C 1
ATOM 847 O O . ILE A 1 106 ? 7.766 7.625 -3.855 1 94.12 106 ILE A O 1
ATOM 851 N N . HIS A 1 107 ? 7.613 6.129 -2.227 1 93.75 107 HIS A N 1
ATOM 852 C CA . HIS A 1 107 ? 6.277 5.645 -2.559 1 93.75 107 HIS A CA 1
ATOM 853 C C . HIS A 1 107 ? 5.332 5.777 -1.37 1 93.75 107 HIS A C 1
ATOM 855 O O . HIS A 1 107 ? 5.68 5.398 -0.249 1 93.75 107 HIS A O 1
ATOM 861 N N . ILE A 1 108 ? 4.188 6.402 -1.606 1 95.44 108 ILE A N 1
ATOM 862 C CA . ILE A 1 108 ? 3.191 6.609 -0.559 1 95.44 108 ILE A CA 1
ATOM 863 C C . ILE A 1 108 ? 1.85 6.027 -0.998 1 95.44 108 ILE A C 1
ATOM 865 O O . ILE A 1 108 ? 1.414 6.242 -2.131 1 95.44 108 ILE A O 1
ATOM 869 N N . VAL A 1 109 ? 1.202 5.281 -0.143 1 94.94 109 VAL A N 1
ATOM 870 C CA . VAL A 1 109 ? -0.167 4.809 -0.325 1 94.94 109 VAL A CA 1
ATOM 871 C C . VAL A 1 109 ? -1.021 5.227 0.868 1 94.94 109 VAL A C 1
ATOM 873 O O . VAL A 1 109 ? -0.654 4.98 2.02 1 94.94 109 VAL A O 1
ATOM 876 N N . VAL A 1 110 ? -2.105 5.887 0.603 1 96.12 110 VAL A N 1
ATOM 877 C CA . VAL A 1 110 ? -3.174 6.156 1.559 1 96.12 110 VAL A CA 1
ATOM 878 C C . VAL A 1 110 ? -4.484 5.562 1.049 1 96.12 110 VAL A C 1
ATOM 880 O O . VAL A 1 110 ? -4.949 5.914 -0.04 1 96.12 110 VAL A O 1
ATOM 883 N N . VAL A 1 111 ? -5.078 4.727 1.849 1 94.69 111 VAL A N 1
ATOM 884 C CA . VAL A 1 111 ? -6.27 4.078 1.321 1 94.69 111 VAL A CA 1
ATOM 885 C C . VAL A 1 111 ? -7.18 3.652 2.473 1 94.69 111 VAL A C 1
ATOM 887 O O . VAL A 1 111 ? -6.699 3.225 3.525 1 94.69 111 VAL A O 1
ATOM 890 N N . LYS A 1 112 ? -8.461 3.822 2.205 1 93.38 112 LYS A N 1
ATOM 891 C CA . LYS A 1 112 ? -9.453 3.225 3.094 1 93.38 112 LYS A CA 1
ATOM 892 C C . LYS A 1 112 ? -9.648 1.744 2.779 1 93.38 112 LYS A C 1
ATOM 894 O O . LYS A 1 112 ? -9.953 1.38 1.643 1 93.38 112 LYS A O 1
ATOM 899 N N . VAL A 1 113 ? -9.508 0.892 3.73 1 88.75 113 VAL A N 1
ATOM 900 C CA . VAL A 1 113 ? -9.508 -0.544 3.469 1 88.75 113 VAL A CA 1
ATOM 901 C C . VAL A 1 113 ? -10.859 -1.141 3.854 1 88.75 113 VAL A C 1
ATOM 903 O O . VAL A 1 113 ? -11.125 -2.316 3.59 1 88.75 113 VAL A O 1
ATOM 906 N N . GLU A 1 114 ? -11.727 -0.395 4.582 1 84.25 114 GLU A N 1
ATOM 907 C CA . GLU A 1 114 ? -13.109 -0.741 4.902 1 84.25 114 GLU A CA 1
ATOM 908 C C . GLU A 1 114 ? -13.953 0.51 5.129 1 84.25 114 GLU A C 1
ATOM 910 O O . GLU A 1 114 ? -13.438 1.537 5.578 1 84.25 114 GLU A O 1
ATOM 915 N N . MET B 1 1 ? -14.984 28.75 49.781 1 33.66 1 MET B N 1
ATOM 916 C CA . MET B 1 1 ? -14.281 28.766 48.5 1 33.66 1 MET B CA 1
ATOM 917 C C . MET B 1 1 ? -13.805 27.375 48.125 1 33.66 1 MET B C 1
ATOM 919 O O . MET B 1 1 ? -12.961 26.797 48.812 1 33.66 1 MET B O 1
ATOM 923 N N . ARG B 1 2 ? -14.695 26.562 47.531 1 36.47 2 ARG B N 1
ATOM 924 C CA . ARG B 1 2 ? -14.43 25.188 47.094 1 36.47 2 ARG B CA 1
ATOM 925 C C . ARG B 1 2 ? -13.336 25.141 46.031 1 36.47 2 ARG B C 1
ATOM 927 O O . ARG B 1 2 ? -13.438 25.781 45 1 36.47 2 ARG B O 1
ATOM 934 N N . LYS B 1 3 ? -12.086 24.859 46.406 1 36.94 3 LYS B N 1
ATOM 935 C CA . LYS B 1 3 ? -10.977 24.641 45.5 1 36.94 3 LYS B CA 1
ATOM 936 C C . LYS B 1 3 ? -11.312 23.531 44.5 1 36.94 3 LYS B C 1
ATOM 938 O O . LYS B 1 3 ? -11.578 22.391 44.875 1 36.94 3 LYS B O 1
ATOM 943 N N . LEU B 1 4 ? -11.953 23.828 43.344 1 33.78 4 LEU B N 1
ATOM 944 C CA . LEU B 1 4 ? -12.18 22.922 42.219 1 33.78 4 LEU B CA 1
ATOM 945 C C . LEU B 1 4 ? -10.867 22.328 41.719 1 33.78 4 LEU B C 1
ATOM 947 O O . LEU B 1 4 ? -9.977 23.078 41.281 1 33.78 4 LEU B O 1
ATOM 951 N N . TRP B 1 5 ? -10.445 21.156 42.188 1 31.64 5 TRP B N 1
ATOM 952 C CA . TRP B 1 5 ? -9.328 20.359 41.688 1 31.64 5 TRP B CA 1
ATOM 953 C C . TRP B 1 5 ? -9.531 20.016 40.219 1 31.64 5 TRP B C 1
ATOM 955 O O . TRP B 1 5 ? -10.539 19.422 39.844 1 31.64 5 TRP B O 1
ATOM 965 N N . PHE B 1 6 ? -9.094 20.906 39.312 1 30.48 6 PHE B N 1
ATOM 966 C CA . PHE B 1 6 ? -9.008 20.578 37.875 1 30.48 6 PHE B CA 1
ATOM 967 C C . PHE B 1 6 ? -8.164 19.328 37.656 1 30.48 6 PHE B C 1
ATOM 969 O O . PHE B 1 6 ? -6.977 19.312 38 1 30.48 6 PHE B O 1
ATOM 976 N N . ILE B 1 7 ? -8.773 18.156 37.656 1 26.47 7 ILE B N 1
ATOM 977 C CA . ILE B 1 7 ? -8.141 16.906 37.25 1 26.47 7 ILE B CA 1
ATOM 978 C C . ILE B 1 7 ? -7.828 16.969 35.75 1 26.47 7 ILE B C 1
ATOM 980 O O . ILE B 1 7 ? -8.742 17.047 34.906 1 26.47 7 ILE B O 1
ATOM 984 N N . ALA B 1 8 ? -6.695 17.5 35.375 1 30.22 8 ALA B N 1
ATOM 985 C CA . ALA B 1 8 ? -6.18 17.391 34 1 30.22 8 ALA B CA 1
ATOM 986 C C . ALA B 1 8 ? -6.074 15.93 33.562 1 30.22 8 ALA B C 1
ATOM 988 O O . ALA B 1 8 ? -5.305 15.164 34.156 1 30.22 8 ALA B O 1
ATOM 989 N N . VAL B 1 9 ? -7.109 15.328 33.125 1 26.77 9 VAL B N 1
ATOM 990 C CA . VAL B 1 9 ? -7.059 14.008 32.5 1 26.77 9 VAL B CA 1
ATOM 991 C C . VAL B 1 9 ? -6.223 14.078 31.234 1 26.77 9 VAL B C 1
ATOM 993 O O . VAL B 1 9 ? -6.57 14.789 30.297 1 26.77 9 VAL B O 1
ATOM 996 N N . SER B 1 10 ? -4.906 13.945 31.328 1 26.38 10 SER B N 1
ATOM 997 C CA . SER B 1 10 ? -4.047 13.719 30.172 1 26.38 10 SER B CA 1
ATOM 998 C C . SER B 1 10 ? -4.469 12.477 29.406 1 26.38 10 SER B C 1
ATOM 1000 O O . SER B 1 10 ? -4.473 11.367 29.953 1 26.38 10 SER B O 1
ATOM 1002 N N . LEU B 1 11 ? -5.465 12.57 28.656 1 26.94 11 LEU B N 1
ATOM 1003 C CA . LEU B 1 11 ? -5.77 11.453 27.766 1 26.94 11 LEU B CA 1
ATOM 1004 C C . LEU B 1 11 ? -4.527 11.016 27 1 26.94 11 LEU B C 1
ATOM 1006 O O . LEU B 1 11 ? -3.9 11.82 26.312 1 26.94 11 LEU B O 1
ATOM 1010 N N . PRO B 1 12 ? -3.881 9.938 27.438 1 29.88 12 PRO B N 1
ATOM 1011 C CA . PRO B 1 12 ? -2.793 9.398 26.609 1 29.88 12 PRO B CA 1
ATOM 1012 C C . PRO B 1 12 ? -3.178 9.273 25.141 1 29.88 12 PRO B C 1
ATOM 1014 O O . PRO B 1 12 ? -4.258 8.766 24.812 1 29.88 12 PRO B O 1
ATOM 1017 N N . ILE B 1 13 ? -2.822 10.219 24.359 1 30.14 13 ILE B N 1
ATOM 1018 C CA . ILE B 1 13 ? -2.844 10.039 22.906 1 30.14 13 ILE B CA 1
ATOM 1019 C C . ILE B 1 13 ? -2.357 8.633 22.562 1 30.14 13 ILE B C 1
ATOM 1021 O O . ILE B 1 13 ? -1.215 8.273 22.859 1 30.14 13 ILE B O 1
ATOM 1025 N N . LEU B 1 14 ? -3.154 7.621 22.672 1 29.02 14 LEU B N 1
ATOM 1026 C CA . LEU B 1 14 ? -2.809 6.316 22.125 1 29.02 14 LEU B CA 1
ATOM 1027 C C . LEU B 1 14 ? -2.09 6.473 20.781 1 29.02 14 LEU B C 1
ATOM 1029 O O . LEU B 1 14 ? -2.717 6.793 19.766 1 29.02 14 LEU B O 1
ATOM 1033 N N . LEU B 1 15 ? -0.917 7.027 20.812 1 32.53 15 LEU B N 1
ATOM 1034 C CA . LEU B 1 15 ? -0.038 6.836 19.656 1 32.53 15 LEU B CA 1
ATOM 1035 C C . LEU B 1 15 ? -0.077 5.387 19.172 1 32.53 15 LEU B C 1
ATOM 1037 O O . LEU B 1 15 ? 0.22 4.469 19.938 1 32.53 15 LEU B O 1
ATOM 1041 N N . SER B 1 16 ? -1.114 5.023 18.531 1 34.16 16 SER B N 1
ATOM 1042 C CA . SER B 1 16 ? -1.054 3.713 17.891 1 34.16 16 SER B CA 1
ATOM 1043 C C . SER B 1 16 ? 0.382 3.326 17.547 1 34.16 16 SER B C 1
ATOM 1045 O O . SER B 1 16 ? 1.174 4.168 17.125 1 34.16 16 SER B O 1
ATOM 1047 N N . SER B 1 17 ? 0.86 2.322 18.203 1 32.75 17 SER B N 1
ATOM 1048 C CA . SER B 1 17 ? 2.203 1.754 18.234 1 32.75 17 SER B CA 1
ATOM 1049 C C . SER B 1 17 ? 2.752 1.578 16.812 1 32.75 17 SER B C 1
ATOM 1051 O O . SER B 1 17 ? 2.043 1.111 15.922 1 32.75 17 SER B O 1
ATOM 1053 N N . PRO B 1 18 ? 3.775 2.418 16.531 1 34.41 18 PRO B N 1
ATOM 1054 C CA . PRO B 1 18 ? 4.5 2.037 15.32 1 34.41 18 PRO B CA 1
ATOM 1055 C C . PRO B 1 18 ? 4.609 0.524 15.141 1 34.41 18 PRO B C 1
ATOM 1057 O O . PRO B 1 18 ? 4.562 -0.218 16.125 1 34.41 18 PRO B O 1
ATOM 1060 N N . VAL B 1 19 ? 4.227 -0.037 14.141 1 34.72 19 VAL B N 1
ATOM 1061 C CA . VAL B 1 19 ? 4.543 -1.437 13.875 1 34.72 19 VAL B CA 1
ATOM 1062 C C . VAL B 1 19 ? 5.918 -1.777 14.445 1 34.72 19 VAL B C 1
ATOM 1064 O O . VAL B 1 19 ? 6.934 -1.242 13.992 1 34.72 19 VAL B O 1
ATOM 1067 N N . ILE B 1 20 ? 5.902 -2.045 15.711 1 33.94 20 ILE B N 1
ATOM 1068 C CA . ILE B 1 20 ? 7.105 -2.559 16.344 1 33.94 20 ILE B CA 1
ATOM 1069 C C . ILE B 1 20 ? 7.598 -3.799 15.609 1 33.94 20 ILE B C 1
ATOM 1071 O O . ILE B 1 20 ? 6.836 -4.742 15.391 1 33.94 20 ILE B O 1
ATOM 1075 N N . TYR B 1 21 ? 8.711 -3.617 14.914 1 37.19 21 TYR B N 1
ATOM 1076 C CA . TYR B 1 21 ? 9.461 -4.703 14.289 1 37.19 21 TYR B CA 1
ATOM 1077 C C . TYR B 1 21 ? 9.742 -5.816 15.289 1 37.19 21 TYR B C 1
ATOM 1079 O O . TYR B 1 21 ? 10.469 -5.617 16.266 1 37.19 21 TYR B O 1
ATOM 1087 N N . ASP B 1 22 ? 8.805 -6.645 15.6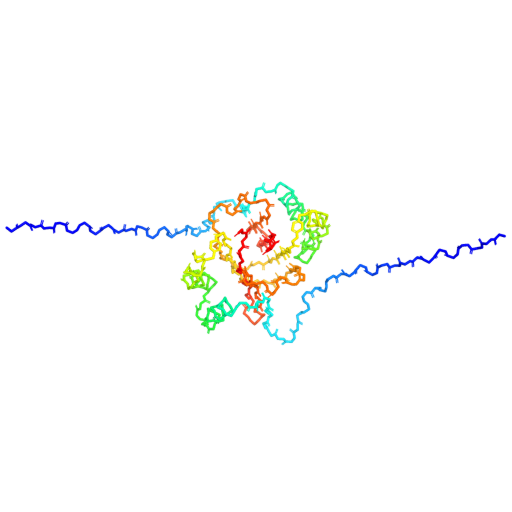09 1 38.88 22 ASP B N 1
ATOM 1088 C CA . ASP B 1 22 ? 9.148 -7.871 16.328 1 38.88 22 ASP B CA 1
ATOM 1089 C C . ASP B 1 22 ? 10.273 -8.625 15.633 1 38.88 22 ASP B C 1
ATOM 1091 O O . ASP B 1 22 ? 10.578 -8.359 14.469 1 38.88 22 ASP B O 1
ATOM 1095 N N . SER B 1 23 ? 10.938 -9.508 16.453 1 48.94 23 SER B N 1
ATOM 1096 C CA . SER B 1 23 ? 12.039 -10.406 16.141 1 48.94 23 SER B CA 1
ATOM 1097 C C . SER B 1 23 ? 11.742 -11.234 14.891 1 48.94 23 SER B C 1
ATOM 1099 O O . SER B 1 23 ? 12.594 -11.992 14.422 1 48.94 23 SER B O 1
ATOM 1101 N N . ASP B 1 24 ? 10.5 -11.281 14.438 1 53.59 24 ASP B N 1
ATOM 1102 C CA . ASP B 1 24 ? 10.219 -12.016 13.211 1 53.59 24 ASP B CA 1
ATOM 1103 C C . ASP B 1 24 ? 10.602 -11.203 11.977 1 53.59 24 ASP B C 1
ATOM 1105 O O . ASP B 1 24 ? 10.203 -10.047 11.836 1 53.59 24 ASP B O 1
ATOM 1109 N N . PRO B 1 25 ? 11.398 -11.82 11.227 1 70 25 PRO B N 1
ATOM 1110 C CA . PRO B 1 25 ? 11.883 -11.078 10.062 1 70 25 PRO B CA 1
ATOM 1111 C C . PRO B 1 25 ? 10.75 -10.648 9.133 1 70 25 PRO B C 1
ATOM 1113 O O . PRO B 1 25 ? 10.938 -9.75 8.305 1 70 25 PRO B O 1
ATOM 1116 N N . GLN B 1 26 ? 9.562 -11.414 9.32 1 75.94 26 GLN B N 1
ATOM 1117 C CA . GLN B 1 26 ? 8.406 -11.031 8.523 1 75.94 26 GLN B CA 1
ATOM 1118 C C . GLN B 1 26 ? 7.258 -10.547 9.414 1 75.94 26 GLN B C 1
ATOM 1120 O O . GLN B 1 26 ? 6.891 -11.219 10.383 1 75.94 26 GLN B O 1
ATOM 1125 N N . VAL B 1 27 ? 6.766 -9.43 9.086 1 81.94 27 VAL B N 1
ATOM 1126 C CA . VAL B 1 27 ? 5.602 -8.898 9.781 1 81.94 27 VAL B CA 1
ATOM 1127 C C . VAL B 1 27 ? 4.387 -8.914 8.859 1 81.94 27 VAL B C 1
ATOM 1129 O O . VAL B 1 27 ? 4.418 -8.336 7.77 1 81.94 27 VAL B O 1
ATOM 1132 N N . TRP B 1 28 ? 3.365 -9.719 9.367 1 86.44 28 TRP B N 1
ATOM 1133 C CA . TRP B 1 28 ? 2.168 -9.906 8.555 1 86.44 28 TRP B CA 1
ATOM 1134 C C . TRP B 1 28 ? 0.979 -9.164 9.164 1 86.44 28 TRP B C 1
ATOM 1136 O O . TRP B 1 28 ? 0.704 -9.289 10.359 1 86.44 28 TRP B O 1
ATOM 1146 N N . TYR B 1 29 ? 0.303 -8.414 8.328 1 89.81 29 TYR B N 1
ATOM 1147 C CA . TYR B 1 29 ? -1.047 -7.914 8.57 1 89.81 29 TYR B CA 1
ATOM 1148 C C . TYR B 1 29 ? -2.027 -8.484 7.555 1 89.81 29 TYR B C 1
ATOM 1150 O O . TYR B 1 29 ? -2.322 -7.844 6.543 1 89.81 29 TYR B O 1
ATOM 1158 N N . CYS B 1 30 ? -2.367 -9.766 7.906 1 93.56 30 CYS B N 1
ATOM 1159 C CA . CYS B 1 30 ? -3.146 -10.5 6.914 1 93.56 30 CYS B CA 1
ATOM 1160 C C . CYS B 1 30 ? -3.883 -11.672 7.555 1 93.56 30 CYS B C 1
ATOM 1162 O O . CYS B 1 30 ? -3.258 -12.555 8.141 1 93.56 30 CYS B O 1
ATOM 1164 N N . SER B 1 31 ? -5.168 -11.719 7.355 1 93.62 31 SER B N 1
ATOM 1165 C CA . SER B 1 31 ? -5.953 -12.82 7.883 1 93.62 31 SER B CA 1
ATOM 1166 C C . SER B 1 31 ? -6.477 -13.719 6.762 1 93.62 31 SER B C 1
ATOM 1168 O O . SER B 1 31 ? -6.949 -14.828 7.016 1 93.62 31 SER B O 1
ATOM 1170 N N . ASN B 1 32 ? -6.457 -13.266 5.551 1 95.56 32 ASN B N 1
ATOM 1171 C CA . ASN B 1 32 ? -6.895 -14.062 4.406 1 95.56 32 ASN B CA 1
ATOM 1172 C C . ASN B 1 32 ? -5.852 -15.102 4.012 1 95.56 32 ASN B C 1
ATOM 1174 O O . ASN B 1 32 ? -4.781 -14.758 3.512 1 95.56 32 ASN B O 1
ATOM 1178 N N . SER B 1 33 ? -6.215 -16.297 4.133 1 96 33 SER B N 1
ATOM 1179 C CA . SER B 1 33 ? -5.258 -17.375 3.939 1 96 33 SER B CA 1
ATOM 1180 C C . SER B 1 33 ? -4.824 -17.484 2.48 1 96 33 SER B C 1
ATOM 1182 O O . SER B 1 33 ? -3.674 -17.812 2.191 1 96 33 SER B O 1
ATOM 1184 N N . LEU B 1 34 ? -5.758 -17.172 1.647 1 96.94 34 LEU B N 1
ATOM 1185 C CA . LEU B 1 34 ? -5.41 -17.25 0.233 1 96.94 34 LEU B CA 1
ATOM 1186 C C . LEU B 1 34 ? -4.402 -16.172 -0.143 1 96.94 34 LEU B C 1
ATOM 1188 O O . LEU B 1 34 ? -3.396 -16.453 -0.795 1 96.94 34 LEU B O 1
ATOM 1192 N N . LEU B 1 35 ? -4.703 -14.922 0.233 1 97.12 35 LEU B N 1
ATOM 1193 C CA . LEU B 1 35 ? -3.756 -13.844 -0.031 1 97.12 35 LEU B CA 1
ATOM 1194 C C . LEU B 1 35 ? -2.4 -14.141 0.602 1 97.12 35 LEU B C 1
ATOM 1196 O O . LEU B 1 35 ? -1.365 -14.023 -0.057 1 97.12 35 LEU B O 1
ATOM 1200 N N . LYS B 1 36 ? -2.441 -14.578 1.76 1 96.38 36 LYS B N 1
ATOM 1201 C CA . LYS B 1 36 ? -1.216 -14.844 2.506 1 96.38 36 LYS B CA 1
ATOM 1202 C C . LYS B 1 36 ? -0.385 -15.93 1.826 1 96.38 36 LYS B C 1
ATOM 1204 O O . LYS B 1 36 ? 0.811 -15.75 1.588 1 96.38 36 LYS B O 1
ATOM 1209 N N . SER B 1 37 ? -1.003 -17.047 1.541 1 96.81 37 SER B N 1
ATOM 1210 C CA . SER B 1 37 ? -0.28 -18.172 0.938 1 96.81 37 SER B CA 1
ATOM 1211 C C . SER B 1 37 ? 0.282 -17.797 -0.427 1 96.81 37 SER B C 1
ATOM 1213 O O . SER B 1 37 ? 1.372 -18.234 -0.8 1 96.81 37 SER B O 1
ATOM 1215 N N . THR B 1 38 ? -0.467 -17.016 -1.176 1 97.62 38 THR B N 1
ATOM 1216 C CA . THR B 1 38 ? 0.003 -16.562 -2.482 1 97.62 38 THR B CA 1
ATOM 1217 C C . THR B 1 38 ? 1.251 -15.703 -2.34 1 97.62 38 THR B C 1
ATOM 1219 O O . THR B 1 38 ? 2.23 -15.891 -3.066 1 97.62 38 THR B O 1
ATOM 1222 N N . ILE B 1 39 ? 1.22 -14.758 -1.395 1 96.75 39 ILE B N 1
ATOM 1223 C CA . ILE B 1 39 ? 2.348 -13.867 -1.166 1 96.75 39 ILE B CA 1
ATOM 1224 C C . ILE B 1 39 ? 3.549 -14.664 -0.665 1 96.75 39 ILE B C 1
ATOM 1226 O O . ILE B 1 39 ? 4.676 -14.445 -1.114 1 96.75 39 ILE B O 1
ATOM 1230 N N . GLU B 1 40 ? 3.326 -15.633 0.18 1 95.06 40 GLU B N 1
ATOM 1231 C CA . GLU B 1 40 ? 4.402 -16.484 0.678 1 95.06 40 GLU B CA 1
ATOM 1232 C C . GLU B 1 40 ? 5.074 -17.25 -0.46 1 95.06 40 GLU B C 1
ATOM 1234 O O . GLU B 1 40 ? 6.301 -17.344 -0.518 1 95.06 40 GLU B O 1
ATOM 1239 N N . THR B 1 41 ? 4.23 -17.766 -1.264 1 96.25 41 THR B N 1
ATOM 1240 C CA . THR B 1 41 ? 4.758 -18.516 -2.404 1 96.25 41 THR B CA 1
ATOM 1241 C C . THR B 1 41 ? 5.602 -17.609 -3.297 1 96.25 41 THR B C 1
ATOM 1243 O O . THR B 1 41 ? 6.688 -17.984 -3.729 1 96.25 41 THR B O 1
ATOM 1246 N N . ALA B 1 42 ? 5.113 -16.406 -3.578 1 95.69 42 ALA B N 1
ATOM 1247 C CA . ALA B 1 42 ? 5.844 -15.453 -4.406 1 95.69 42 ALA B CA 1
ATOM 1248 C C . ALA B 1 42 ? 7.211 -15.141 -3.805 1 95.69 42 ALA B C 1
ATOM 1250 O O . ALA B 1 42 ? 8.211 -15.078 -4.52 1 95.69 42 ALA B O 1
ATOM 1251 N N . LEU B 1 43 ? 7.293 -14.992 -2.498 1 94.38 43 LEU B N 1
ATOM 1252 C CA . LEU B 1 43 ? 8.5 -14.578 -1.794 1 94.38 43 LEU B CA 1
ATOM 1253 C C . LEU B 1 43 ? 9.461 -15.75 -1.626 1 94.38 43 LEU B C 1
ATOM 1255 O O . LEU B 1 43 ? 10.656 -15.555 -1.386 1 94.38 43 LEU B O 1
ATOM 1259 N N . SER B 1 44 ? 8.93 -16.938 -1.681 1 92.94 44 SER B N 1
ATOM 1260 C CA . SER B 1 44 ? 9.734 -18.109 -1.416 1 92.94 44 SER B CA 1
ATOM 1261 C C . SER B 1 44 ? 10.68 -18.406 -2.576 1 92.94 44 SER B C 1
ATOM 1263 O O . SER B 1 44 ? 11.672 -19.125 -2.412 1 92.94 44 SER B O 1
ATOM 1265 N N . ASN B 1 45 ? 10.359 -17.859 -3.686 1 91 45 ASN B N 1
ATOM 1266 C CA . ASN B 1 45 ? 11.25 -18.031 -4.828 1 91 45 ASN B CA 1
ATOM 1267 C C . ASN B 1 45 ? 12.359 -16.984 -4.828 1 91 45 ASN B C 1
ATOM 1269 O O . ASN B 1 45 ? 12.117 -15.812 -5.098 1 91 45 ASN B O 1
ATOM 1273 N N . PRO B 1 46 ? 13.531 -17.391 -4.613 1 85.81 46 PRO B N 1
ATOM 1274 C CA . PRO B 1 46 ? 14.625 -16.422 -4.484 1 85.81 46 PRO B CA 1
ATOM 1275 C C . PRO B 1 46 ? 14.992 -15.773 -5.816 1 85.81 46 PRO B C 1
ATOM 1277 O O . PRO B 1 46 ? 15.695 -14.758 -5.836 1 85.81 46 PRO B O 1
ATOM 1280 N N . GLN B 1 47 ? 14.555 -16.297 -6.844 1 88.62 47 GLN B N 1
ATOM 1281 C CA . GLN B 1 47 ? 14.898 -15.758 -8.156 1 88.62 47 GLN B CA 1
ATOM 1282 C C . GLN B 1 47 ? 13.961 -14.617 -8.555 1 88.62 47 GLN B C 1
ATOM 1284 O O . GLN B 1 47 ? 14.242 -13.883 -9.5 1 88.62 47 GLN B O 1
ATOM 1289 N N . HIS B 1 48 ? 12.906 -14.461 -7.824 1 91.56 48 HIS B N 1
ATOM 1290 C CA . HIS B 1 48 ? 11.938 -13.445 -8.203 1 91.56 48 HIS B CA 1
ATOM 1291 C C . HIS B 1 48 ? 12.406 -12.055 -7.777 1 91.56 48 HIS B C 1
ATOM 1293 O O . HIS B 1 48 ? 12.742 -11.844 -6.609 1 91.56 48 HIS B O 1
ATOM 1299 N N . ASN B 1 49 ? 12.531 -11.227 -8.781 1 91.75 49 ASN B N 1
ATOM 1300 C CA . ASN B 1 49 ? 12.68 -9.812 -8.445 1 91.75 49 ASN B CA 1
ATOM 1301 C C . ASN B 1 49 ? 11.328 -9.164 -8.148 1 91.75 49 ASN B C 1
ATOM 1303 O O . ASN B 1 49 ? 10.297 -9.836 -8.148 1 91.75 49 ASN B O 1
ATOM 1307 N N . VAL B 1 50 ? 11.328 -7.934 -7.883 1 93.62 50 VAL B N 1
ATOM 1308 C CA . VAL B 1 50 ? 10.141 -7.207 -7.441 1 93.62 50 VAL B CA 1
ATOM 1309 C C . VAL B 1 50 ? 9.062 -7.281 -8.516 1 93.62 50 VAL B C 1
ATOM 1311 O O . VAL B 1 50 ? 7.887 -7.52 -8.219 1 93.62 50 VAL B O 1
ATOM 1314 N N . ASP B 1 51 ? 9.422 -7.145 -9.789 1 93.94 51 ASP B N 1
ATOM 1315 C CA . ASP B 1 51 ? 8.469 -7.191 -10.898 1 93.94 51 ASP B CA 1
ATOM 1316 C C . ASP B 1 51 ? 7.848 -8.578 -11.023 1 93.94 51 ASP B C 1
ATOM 1318 O O . ASP B 1 51 ? 6.641 -8.703 -11.25 1 93.94 51 ASP B O 1
ATOM 1322 N N . GLU B 1 52 ? 8.664 -9.516 -10.883 1 94.88 52 GLU B N 1
ATOM 1323 C CA . GLU B 1 52 ? 8.203 -10.898 -11 1 94.88 52 GLU B CA 1
ATOM 1324 C C . GLU B 1 52 ? 7.297 -11.281 -9.836 1 94.88 52 GLU B C 1
ATOM 1326 O O . GLU B 1 52 ? 6.312 -12.008 -10.016 1 94.88 52 GLU B O 1
ATOM 1331 N N . ILE B 1 53 ? 7.656 -10.797 -8.656 1 95.69 53 ILE B N 1
ATOM 1332 C CA . ILE B 1 53 ? 6.805 -11.031 -7.5 1 95.69 53 ILE B CA 1
ATOM 1333 C C . ILE B 1 53 ? 5.426 -10.422 -7.738 1 95.69 53 ILE B C 1
ATOM 1335 O O . ILE B 1 53 ? 4.402 -11.086 -7.559 1 95.69 53 ILE B O 1
ATOM 1339 N N . GLN B 1 54 ? 5.367 -9.234 -8.141 1 95.62 54 GLN B N 1
ATOM 1340 C CA . GLN B 1 54 ? 4.105 -8.555 -8.406 1 95.62 54 GLN B CA 1
ATOM 1341 C C . GLN B 1 54 ? 3.289 -9.289 -9.461 1 95.62 54 GLN B C 1
ATOM 1343 O O . GLN B 1 54 ? 2.09 -9.516 -9.281 1 95.62 54 GLN B O 1
ATOM 1348 N N . ALA B 1 55 ? 3.922 -9.688 -10.539 1 95 55 ALA B N 1
ATOM 1349 C CA . ALA B 1 55 ? 3.24 -10.391 -11.633 1 95 55 ALA B CA 1
ATOM 1350 C C . ALA B 1 55 ? 2.672 -11.719 -11.156 1 95 55 ALA B C 1
ATOM 1352 O O . ALA B 1 55 ? 1.547 -12.086 -11.508 1 95 55 ALA B O 1
ATOM 1353 N N . PHE B 1 56 ? 3.469 -12.391 -10.391 1 96.94 56 PHE B N 1
ATOM 1354 C CA . PHE B 1 56 ? 3.014 -13.672 -9.859 1 96.94 56 PHE B CA 1
ATOM 1355 C C . PHE B 1 56 ? 1.772 -13.492 -8.992 1 96.94 56 PHE B C 1
ATOM 1357 O O . PHE B 1 56 ? 0.796 -14.227 -9.141 1 96.94 56 PHE B O 1
ATOM 1364 N N . ILE B 1 57 ? 1.748 -12.5 -8.102 1 97.31 57 ILE B N 1
ATOM 1365 C CA . ILE B 1 57 ? 0.629 -12.25 -7.199 1 97.31 57 ILE B CA 1
ATOM 1366 C C . ILE B 1 57 ? -0.607 -11.859 -8.008 1 97.31 57 ILE B C 1
ATOM 1368 O O . ILE B 1 57 ? -1.694 -12.398 -7.789 1 97.31 57 ILE B O 1
ATOM 1372 N N . GLU B 1 58 ? -0.45 -11.016 -8.898 1 96 58 GLU B N 1
ATOM 1373 C CA . GLU B 1 58 ? -1.562 -10.547 -9.727 1 96 58 GLU B CA 1
ATOM 1374 C C . GLU B 1 58 ? -2.209 -11.695 -10.492 1 96 58 GLU B C 1
ATOM 1376 O O . GLU B 1 58 ? -3.428 -11.867 -10.453 1 96 58 GLU B O 1
ATOM 1381 N N . SER B 1 59 ? -1.356 -12.469 -11.117 1 96.19 59 SER B N 1
ATOM 1382 C CA . SER B 1 59 ? -1.867 -13.57 -11.93 1 96.19 59 SER B CA 1
ATOM 1383 C C . SER B 1 59 ? -2.516 -14.641 -11.062 1 96.19 59 SER B C 1
ATOM 1385 O O . SER B 1 59 ? -3.541 -15.211 -11.43 1 96.19 59 SER B O 1
ATOM 1387 N N . SER B 1 60 ? -1.954 -14.898 -9.93 1 96.94 60 SER B N 1
ATOM 1388 C CA . SER B 1 60 ? -2.439 -15.953 -9.047 1 96.94 60 SER B CA 1
ATOM 1389 C C . SER B 1 60 ? -3.758 -15.555 -8.391 1 96.94 60 SER B C 1
ATOM 1391 O O . SER B 1 60 ? -4.582 -16.422 -8.078 1 96.94 60 SER B O 1
ATOM 1393 N N . LEU B 1 61 ? -3.988 -14.219 -8.203 1 96.56 61 LEU B N 1
ATOM 1394 C CA . LEU B 1 61 ? -5.148 -13.781 -7.43 1 96.56 61 LEU B CA 1
ATOM 1395 C C . LEU B 1 61 ? -6.23 -13.227 -8.352 1 96.56 61 LEU B C 1
ATOM 1397 O O . LEU B 1 61 ? -7.262 -12.734 -7.875 1 96.56 61 LEU B O 1
ATOM 1401 N N . LEU B 1 62 ? -5.996 -13.281 -9.617 1 94.31 62 LEU B N 1
ATOM 1402 C CA . LEU B 1 62 ? -6.93 -12.688 -10.562 1 94.31 62 LEU B CA 1
ATOM 1403 C C . LEU B 1 62 ? -8.336 -13.25 -10.367 1 94.31 62 LEU B C 1
ATOM 1405 O O . LEU B 1 62 ? -9.305 -12.492 -10.328 1 94.31 62 LEU B O 1
ATOM 1409 N N . SER B 1 63 ? -8.484 -14.555 -10.242 1 93.88 63 SER B N 1
ATOM 1410 C CA . SER B 1 63 ? -9.797 -15.18 -10.039 1 93.88 63 SER B CA 1
ATOM 1411 C C . SER B 1 63 ? -10.438 -14.695 -8.75 1 93.88 63 SER B C 1
ATOM 1413 O O . SER B 1 63 ? -11.641 -14.43 -8.711 1 93.88 63 SER B O 1
ATOM 1415 N N . TYR B 1 64 ? -9.633 -14.609 -7.73 1 94.25 64 TYR B N 1
ATOM 1416 C CA . TYR B 1 64 ? -10.133 -14.117 -6.449 1 94.25 64 TYR B CA 1
ATOM 1417 C C . TYR B 1 64 ? -10.641 -12.688 -6.57 1 94.25 64 TYR B C 1
ATOM 1419 O O . TYR B 1 64 ? -11.695 -12.352 -6.031 1 94.25 64 TYR B O 1
ATOM 1427 N N . PHE B 1 65 ? -9.914 -11.836 -7.242 1 92.38 65 PHE B N 1
ATOM 1428 C CA . PHE B 1 65 ? -10.297 -10.445 -7.434 1 92.38 65 PHE B CA 1
ATOM 1429 C C . PHE B 1 65 ? -11.617 -10.344 -8.188 1 92.38 65 PHE B C 1
ATOM 1431 O O . PHE B 1 65 ? -12.484 -9.547 -7.824 1 92.38 65 PHE B O 1
ATOM 1438 N N . ASN B 1 66 ? -11.766 -11.148 -9.141 1 90.19 66 ASN B N 1
ATOM 1439 C CA . ASN B 1 66 ? -12.984 -11.133 -9.945 1 90.19 66 ASN B CA 1
ATOM 1440 C C . ASN B 1 66 ? -14.195 -11.602 -9.141 1 90.19 66 ASN B C 1
ATOM 1442 O O . ASN B 1 66 ? -15.305 -11.102 -9.328 1 90.19 66 ASN B O 1
ATOM 1446 N N . GLU B 1 67 ? -14.008 -12.531 -8.297 1 91.06 67 GLU B N 1
ATOM 1447 C CA . GLU B 1 67 ? -15.086 -13.078 -7.48 1 91.06 67 GLU B CA 1
ATOM 1448 C C . GLU B 1 67 ? -15.547 -12.078 -6.426 1 91.06 67 GLU B C 1
ATOM 1450 O O . GLU B 1 67 ? -16.688 -12.133 -5.961 1 91.06 67 GLU B O 1
ATOM 1455 N N . HIS B 1 68 ? -14.656 -11.25 -5.914 1 89.06 68 HIS B N 1
ATOM 1456 C CA . HIS B 1 68 ? -14.977 -10.312 -4.848 1 89.06 68 HIS B CA 1
ATOM 1457 C C . HIS B 1 68 ? -15.234 -8.914 -5.406 1 89.06 68 HIS B C 1
ATOM 1459 O O . HIS B 1 68 ? -15.352 -7.949 -4.648 1 89.06 68 HIS B O 1
ATOM 1465 N N . ASN B 1 69 ? -15.594 -8.812 -6.48 1 84.75 69 ASN B N 1
ATOM 1466 C CA . ASN B 1 69 ? -15.938 -7.559 -7.148 1 84.75 69 ASN B CA 1
ATOM 1467 C C . ASN B 1 69 ? -15.25 -6.363 -6.5 1 84.75 69 ASN B C 1
ATOM 1469 O O . ASN B 1 69 ? -14.93 -6.402 -5.312 1 84.75 69 ASN B O 1
ATOM 1473 N N . GLY B 1 70 ? -14.891 -5.43 -7.184 1 87.12 70 GLY B N 1
ATOM 1474 C CA . GLY B 1 70 ? -14.25 -4.23 -6.672 1 87.12 70 GLY B CA 1
ATOM 1475 C C . GLY B 1 70 ? -12.953 -3.895 -7.391 1 87.12 70 GLY B C 1
ATOM 1476 O O . GLY B 1 70 ? -12.68 -4.422 -8.469 1 87.12 70 GLY B O 1
ATOM 1477 N N . LYS B 1 71 ? -12.328 -2.916 -6.773 1 90.75 71 LYS B N 1
ATOM 1478 C CA . LYS B 1 71 ? -11.031 -2.479 -7.285 1 90.75 71 LYS B CA 1
ATOM 1479 C C . LYS B 1 71 ? -9.914 -2.83 -6.316 1 90.75 71 LYS B C 1
ATOM 1481 O O . LYS B 1 71 ? -10.07 -2.713 -5.098 1 90.75 71 LYS B O 1
ATOM 1486 N N . TRP B 1 72 ? -8.859 -3.307 -6.898 1 93.62 72 TRP B N 1
ATOM 1487 C CA . TRP B 1 72 ? -7.781 -3.818 -6.059 1 93.62 72 TRP B CA 1
ATOM 1488 C C . TRP B 1 72 ? -6.48 -3.072 -6.324 1 93.62 72 TRP B C 1
ATOM 1490 O O . TRP B 1 72 ? -6.262 -2.566 -7.43 1 93.62 72 TRP B O 1
ATOM 1500 N N . LEU B 1 73 ? -5.621 -2.979 -5.336 1 93.5 73 LEU B N 1
ATOM 1501 C CA . LEU B 1 73 ? -4.234 -2.529 -5.414 1 93.5 73 LEU B CA 1
ATOM 1502 C C . LEU B 1 73 ? -3.279 -3.648 -5.016 1 93.5 73 LEU B C 1
ATOM 1504 O O . LEU B 1 73 ? -3.5 -4.332 -4.016 1 93.5 73 LEU B O 1
ATOM 1508 N N . ILE B 1 74 ? -2.309 -3.918 -5.809 1 94.94 74 ILE B N 1
ATOM 1509 C CA . ILE B 1 74 ? -1.122 -4.688 -5.449 1 94.94 74 ILE B CA 1
ATOM 1510 C C . ILE B 1 74 ? 0.116 -3.799 -5.531 1 94.94 74 ILE B C 1
ATOM 1512 O O . ILE B 1 74 ? 0.384 -3.189 -6.57 1 94.94 74 ILE B O 1
ATOM 1516 N N . SER B 1 75 ? 0.832 -3.662 -4.457 1 93.81 75 SER B N 1
ATOM 1517 C CA . SER B 1 75 ? 2.082 -2.908 -4.43 1 93.81 75 SER B CA 1
ATOM 1518 C C . SER B 1 75 ? 3.221 -3.746 -3.861 1 93.81 75 SER B C 1
ATOM 1520 O O . SER B 1 75 ? 3.096 -4.32 -2.777 1 93.81 75 SER B O 1
ATOM 1522 N N . VAL B 1 76 ? 4.316 -3.818 -4.609 1 93.94 76 VAL B N 1
ATOM 1523 C CA . VAL B 1 76 ? 5.523 -4.516 -4.18 1 93.94 76 VAL B CA 1
ATOM 1524 C C . VAL B 1 76 ? 6.723 -3.578 -4.273 1 93.94 76 VAL B C 1
ATOM 1526 O O . VAL B 1 76 ? 6.957 -2.959 -5.312 1 93.94 76 VAL B O 1
ATOM 1529 N N . SER B 1 77 ? 7.453 -3.506 -3.178 1 92.12 77 SER B N 1
ATOM 1530 C CA . SER B 1 77 ? 8.617 -2.627 -3.203 1 92.12 77 SER B CA 1
ATOM 1531 C C . SER B 1 77 ? 9.797 -3.25 -2.465 1 92.12 77 SER B C 1
ATOM 1533 O O . SER B 1 77 ? 9.617 -3.922 -1.449 1 92.12 77 SER B O 1
ATOM 1535 N N . LYS B 1 78 ? 10.969 -3.166 -3.08 1 92.38 78 LYS B N 1
ATOM 1536 C CA . LYS B 1 78 ? 12.203 -3.312 -2.314 1 92.38 78 LYS B CA 1
ATOM 1537 C C . LYS B 1 78 ? 12.594 -2 -1.636 1 92.38 78 LYS B C 1
ATOM 1539 O O . LYS B 1 78 ? 12.758 -0.976 -2.301 1 92.38 78 LYS B O 1
ATOM 1544 N N . PHE B 1 79 ? 12.664 -2.025 -0.314 1 87.88 79 PHE B N 1
ATOM 1545 C CA . PHE B 1 79 ? 12.727 -0.75 0.39 1 87.88 79 PHE B CA 1
ATOM 1546 C C . PHE B 1 79 ? 14.047 -0.62 1.146 1 87.88 79 PHE B C 1
ATOM 1548 O O . PHE B 1 79 ? 14.688 -1.624 1.469 1 87.88 79 PHE B O 1
ATOM 1555 N N . HIS B 1 80 ? 14.555 0.664 1.372 1 88.25 80 HIS B N 1
ATOM 1556 C CA . HIS B 1 80 ? 15.602 1.002 2.328 1 88.25 80 HIS B CA 1
ATOM 1557 C C . HIS B 1 80 ? 15.016 1.276 3.711 1 88.25 80 HIS B C 1
ATOM 1559 O O . HIS B 1 80 ? 15.578 0.854 4.723 1 88.25 80 HIS B O 1
ATOM 1565 N N . ARG B 1 81 ? 13.961 2 3.678 1 87.69 81 ARG B N 1
ATOM 1566 C CA . ARG B 1 81 ? 13.234 2.402 4.875 1 87.69 81 ARG B CA 1
ATOM 1567 C C . ARG B 1 81 ? 11.727 2.367 4.641 1 87.69 81 ARG B C 1
ATOM 1569 O O . ARG B 1 81 ? 11.25 2.764 3.574 1 87.69 81 ARG B O 1
ATOM 1576 N N . LEU B 1 82 ? 11 1.867 5.574 1 90.38 82 LEU B N 1
ATOM 1577 C CA . LEU B 1 82 ? 9.547 1.738 5.52 1 90.38 82 LEU B CA 1
ATOM 1578 C C . LEU B 1 82 ? 8.906 2.244 6.809 1 90.38 82 LEU B C 1
ATOM 1580 O O . LEU B 1 82 ? 9.414 1.984 7.902 1 90.38 82 LEU B O 1
ATOM 1584 N N . SER B 1 83 ? 7.879 3.055 6.625 1 89.25 83 SER B N 1
ATOM 1585 C CA . SER B 1 83 ? 7.02 3.475 7.727 1 89.25 83 SER B CA 1
ATOM 1586 C C . SER B 1 83 ? 5.547 3.393 7.34 1 89.25 83 SER B C 1
ATOM 1588 O O . SER B 1 83 ? 5.188 3.646 6.188 1 89.25 83 SER B O 1
ATOM 1590 N N . GLY B 1 84 ? 4.738 2.912 8.234 1 88.75 84 GLY B N 1
ATOM 1591 C CA . GLY B 1 84 ? 3.326 2.779 7.914 1 88.75 84 GLY B CA 1
ATOM 1592 C C . GLY B 1 84 ? 2.426 2.82 9.133 1 88.75 84 GLY B C 1
ATOM 1593 O O . GLY B 1 84 ? 2.904 2.752 10.266 1 88.75 84 GLY B O 1
ATOM 1594 N N . TYR B 1 85 ? 1.216 3.109 8.781 1 87.06 85 TYR B N 1
ATOM 1595 C CA . TYR B 1 85 ? 0.099 3.074 9.719 1 87.06 85 TYR B CA 1
ATOM 1596 C C . TYR B 1 85 ? -1.051 2.24 9.172 1 87.06 85 TYR B C 1
ATOM 1598 O O . TYR B 1 85 ? -1.354 2.303 7.977 1 87.06 85 TYR B O 1
ATOM 1606 N N . VAL B 1 86 ? -1.521 1.374 10.008 1 87.31 86 VAL B N 1
ATOM 1607 C CA . VAL B 1 86 ? -2.725 0.62 9.68 1 87.31 86 VAL B CA 1
ATOM 1608 C C . VAL B 1 86 ? -3.689 0.64 10.867 1 87.31 86 VAL B C 1
ATOM 1610 O O . VAL B 1 86 ? -3.297 0.348 11.992 1 87.31 86 VAL B O 1
ATOM 1613 N N . ASP B 1 87 ? -4.93 0.992 10.562 1 87.81 87 ASP B N 1
ATOM 1614 C CA . ASP B 1 87 ? -5.934 0.983 11.625 1 87.81 87 ASP B CA 1
ATOM 1615 C C . ASP B 1 87 ? -6.074 -0.408 12.234 1 87.81 87 ASP B C 1
ATOM 1617 O O . ASP B 1 87 ? -5.953 -1.415 11.531 1 87.81 87 ASP B O 1
ATOM 1621 N N . SER B 1 88 ? -6.457 -0.251 13.469 1 84.38 88 SER B N 1
ATOM 1622 C CA . SER B 1 88 ? -6.715 -1.504 14.172 1 84.38 88 SER B CA 1
ATOM 1623 C C . SER B 1 88 ? -7.852 -2.281 13.516 1 84.38 88 SER B C 1
ATOM 1625 O O . SER B 1 88 ? -8.859 -1.696 13.109 1 84.38 88 SER B O 1
ATOM 1627 N N . GLY B 1 89 ? -7.59 -3.555 13.352 1 87.5 89 GLY B N 1
ATOM 1628 C CA . GLY B 1 89 ? -8.609 -4.434 12.805 1 87.5 89 GLY B CA 1
ATOM 1629 C C . GLY B 1 89 ? -8.484 -4.637 11.312 1 87.5 89 GLY B C 1
ATOM 1630 O O . GLY B 1 89 ? -9.117 -5.531 10.742 1 87.5 89 GLY B O 1
ATOM 1631 N N . ALA B 1 90 ? -7.707 -3.748 10.688 1 87.38 90 ALA B N 1
ATOM 1632 C CA . ALA B 1 90 ? -7.527 -3.924 9.242 1 87.38 90 ALA B CA 1
ATOM 1633 C C . ALA B 1 90 ? -6.961 -5.305 8.93 1 87.38 90 ALA B C 1
ATOM 1635 O O . ALA B 1 90 ? -7.316 -5.91 7.914 1 87.38 90 ALA B O 1
ATOM 1636 N N . GLU B 1 91 ? -6.051 -5.762 9.766 1 87.5 91 GLU B N 1
ATOM 1637 C CA . GLU B 1 91 ? -5.391 -7.043 9.531 1 87.5 91 GLU B CA 1
ATOM 1638 C C . GLU B 1 91 ? -6.395 -8.195 9.531 1 87.5 91 GLU B C 1
ATOM 1640 O O . GLU B 1 91 ? -6.086 -9.289 9.07 1 87.5 91 GLU B O 1
ATOM 1645 N N . ASN B 1 92 ? -7.582 -7.934 10.047 1 90.69 92 ASN B N 1
ATOM 1646 C CA . ASN B 1 92 ? -8.602 -8.977 10.125 1 90.69 92 ASN B CA 1
ATOM 1647 C C . ASN B 1 92 ? -9.492 -8.984 8.883 1 90.69 92 ASN B C 1
ATOM 1649 O O . ASN B 1 92 ? -10.344 -9.859 8.734 1 90.69 92 ASN B O 1
ATOM 1653 N N . LEU B 1 93 ? -9.352 -8.039 8.078 1 91.75 93 LEU B N 1
ATOM 1654 C CA . LEU B 1 93 ? -10.172 -7.965 6.871 1 91.75 93 LEU B CA 1
ATOM 1655 C C . LEU B 1 93 ? -9.727 -9 5.848 1 91.75 93 LEU B C 1
ATOM 1657 O O . LEU B 1 93 ? -8.531 -9.234 5.672 1 91.75 93 LEU B O 1
ATOM 1661 N N . GLN B 1 94 ? -10.695 -9.516 5.164 1 92.88 94 GLN B N 1
ATOM 1662 C CA . GLN B 1 94 ? -10.414 -10.547 4.176 1 92.88 94 GLN B CA 1
ATOM 1663 C C . GLN B 1 94 ? -9.914 -9.938 2.869 1 92.88 94 GLN B C 1
ATOM 1665 O O . GLN B 1 94 ? -9.445 -10.656 1.98 1 92.88 94 GLN B O 1
ATOM 1670 N N . THR B 1 95 ? -9.961 -8.641 2.752 1 92.88 95 THR B N 1
ATOM 1671 C CA . THR B 1 95 ? -9.625 -7.98 1.498 1 92.88 95 THR B CA 1
ATOM 1672 C C . THR B 1 95 ? -8.367 -7.129 1.659 1 92.88 95 THR B C 1
ATOM 1674 O O . THR B 1 95 ? -8.18 -6.145 0.941 1 92.88 95 THR B O 1
ATOM 1677 N N . PHE B 1 96 ? -7.598 -7.516 2.697 1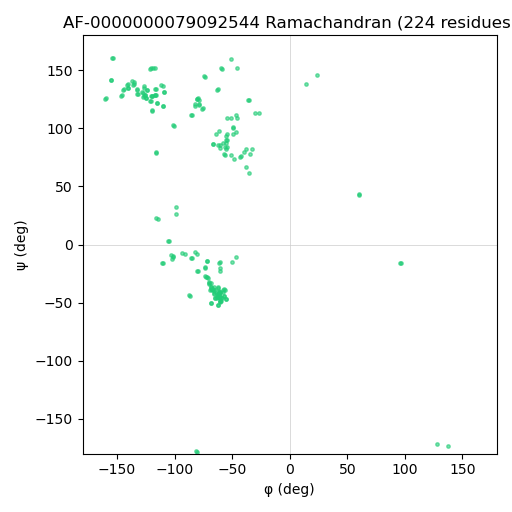 93.31 96 PHE B N 1
ATOM 1678 C CA . PHE B 1 96 ? -6.398 -6.742 2.986 1 93.31 96 PHE B CA 1
ATOM 1679 C C . PHE B 1 96 ? -5.27 -7.648 3.463 1 93.31 96 PHE B C 1
ATOM 1681 O O . PHE B 1 96 ? -5.477 -8.5 4.328 1 93.31 96 PHE B O 1
ATOM 1688 N N . CYS B 1 97 ? -4.145 -7.398 2.883 1 95.56 97 CYS B N 1
ATOM 1689 C CA . CYS B 1 97 ? -2.92 -8.023 3.371 1 95.56 97 CYS B CA 1
ATOM 1690 C C . CYS B 1 97 ? -1.726 -7.094 3.186 1 95.56 97 CYS B C 1
ATOM 1692 O O . CYS B 1 97 ? -1.549 -6.512 2.115 1 95.56 97 CYS B O 1
ATOM 1694 N N . ALA B 1 98 ? -1.017 -6.875 4.16 1 93.75 98 ALA B N 1
ATOM 1695 C CA . ALA B 1 98 ? 0.275 -6.195 4.094 1 93.75 98 ALA B CA 1
ATOM 1696 C C . ALA B 1 98 ? 1.369 -7.031 4.75 1 93.75 98 ALA B C 1
ATOM 1698 O O . ALA B 1 98 ? 1.166 -7.594 5.828 1 93.75 98 ALA B O 1
ATOM 1699 N N . ILE B 1 99 ? 2.484 -7.074 4.062 1 91.88 99 ILE B N 1
ATOM 1700 C CA . ILE B 1 99 ? 3.59 -7.863 4.598 1 91.88 99 ILE B CA 1
ATOM 1701 C C . ILE B 1 99 ? 4.898 -7.09 4.445 1 91.88 99 ILE B C 1
ATOM 1703 O O . ILE B 1 99 ? 5.125 -6.434 3.422 1 91.88 99 ILE B O 1
ATOM 1707 N N . HIS B 1 100 ? 5.672 -7.211 5.461 1 88.25 100 HIS B N 1
ATOM 1708 C CA . HIS B 1 100 ? 7.039 -6.707 5.445 1 88.25 100 HIS B CA 1
ATOM 1709 C C . HIS B 1 100 ? 8.047 -7.832 5.668 1 88.25 100 HIS B C 1
ATOM 1711 O O . HIS B 1 100 ? 8.07 -8.445 6.738 1 88.25 100 HIS B O 1
ATOM 1717 N N . ASP B 1 101 ? 8.852 -8.07 4.645 1 89.38 101 ASP B N 1
ATOM 1718 C CA . ASP B 1 101 ? 9.945 -9.031 4.758 1 89.38 101 ASP B CA 1
ATOM 1719 C C . ASP B 1 101 ? 11.273 -8.32 4.969 1 89.38 101 ASP B C 1
ATOM 1721 O O . ASP B 1 101 ? 11.883 -7.832 4.016 1 89.38 101 ASP B O 1
ATOM 1725 N N . ASN B 1 102 ? 11.75 -8.32 6.176 1 85.88 102 ASN B N 1
ATOM 1726 C CA . ASN B 1 102 ? 12.953 -7.566 6.539 1 85.88 102 ASN B CA 1
ATOM 1727 C C . ASN B 1 102 ? 14.211 -8.234 6 1 85.88 102 ASN B C 1
ATOM 1729 O O . ASN B 1 102 ? 15.242 -7.574 5.824 1 85.88 102 ASN B O 1
ATOM 1733 N N . THR B 1 103 ? 14.086 -9.547 5.84 1 85.69 103 THR B N 1
ATOM 1734 C CA . THR B 1 103 ? 15.25 -10.258 5.305 1 85.69 103 THR B CA 1
ATOM 1735 C C . THR B 1 103 ? 15.508 -9.844 3.857 1 85.69 103 THR B C 1
ATOM 1737 O O . THR B 1 103 ? 16.656 -9.633 3.465 1 85.69 103 THR B O 1
ATOM 1740 N N . LYS B 1 104 ? 14.492 -9.656 3.135 1 89.44 104 LYS B N 1
ATOM 1741 C CA . LYS B 1 104 ? 14.609 -9.352 1.712 1 89.44 104 LYS B CA 1
ATOM 1742 C C . LYS B 1 104 ? 14.414 -7.859 1.454 1 89.44 104 LYS B C 1
ATOM 1744 O O . LYS B 1 104 ? 14.594 -7.387 0.328 1 89.44 104 LYS B O 1
ATOM 1749 N N . ASP B 1 105 ? 13.992 -7.113 2.438 1 90.62 105 ASP B N 1
ATOM 1750 C CA . ASP B 1 105 ? 13.641 -5.703 2.309 1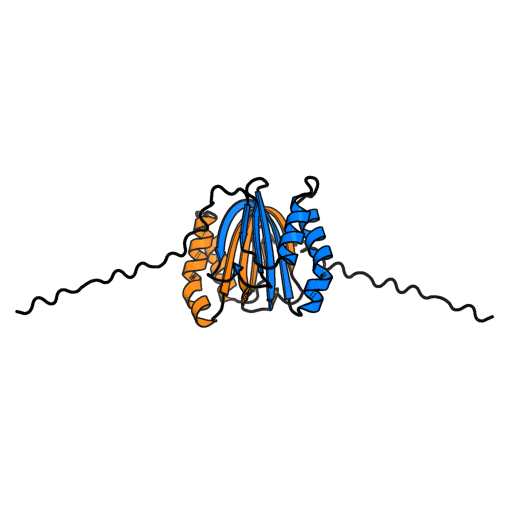 90.62 105 ASP B CA 1
ATOM 1751 C C . ASP B 1 105 ? 12.5 -5.516 1.305 1 90.62 105 ASP B C 1
ATOM 1753 O O . ASP B 1 105 ? 12.578 -4.656 0.425 1 90.62 105 ASP B O 1
ATOM 1757 N N . ILE B 1 106 ? 11.547 -6.367 1.406 1 94.12 106 ILE B N 1
ATOM 1758 C CA . ILE B 1 106 ? 10.406 -6.309 0.493 1 94.12 106 ILE B CA 1
ATOM 1759 C C . ILE B 1 106 ? 9.133 -6.016 1.277 1 94.12 106 ILE B C 1
ATOM 1761 O O . ILE B 1 106 ? 8.914 -6.582 2.352 1 94.12 106 ILE B O 1
ATOM 1765 N N . HIS B 1 107 ? 8.398 -5.121 0.765 1 93.69 107 HIS B N 1
ATOM 1766 C CA . HIS B 1 107 ? 7.082 -4.766 1.283 1 93.69 107 HIS B CA 1
ATOM 1767 C C . HIS B 1 107 ? 5.996 -5 0.236 1 93.69 107 HIS B C 1
ATOM 1769 O O . HIS B 1 107 ? 6.148 -4.594 -0.918 1 93.69 107 HIS B O 1
ATOM 1775 N N . ILE B 1 108 ? 4.977 -5.734 0.633 1 95.44 108 ILE B N 1
ATOM 1776 C CA . ILE B 1 108 ? 3.871 -6.043 -0.269 1 95.44 108 ILE B CA 1
ATOM 1777 C C . ILE B 1 108 ? 2.553 -5.598 0.36 1 95.44 108 ILE B C 1
ATOM 1779 O O . ILE B 1 108 ? 2.301 -5.855 1.539 1 95.44 108 ILE B O 1
ATOM 1783 N N . VAL B 1 109 ? 1.723 -4.926 -0.381 1 95 109 VAL B N 1
ATOM 1784 C CA . VAL B 1 109 ? 0.353 -4.594 -0.004 1 95 109 VAL B CA 1
ATOM 1785 C C . VAL B 1 109 ? -0.614 -5.102 -1.071 1 95 109 VAL B C 1
ATOM 1787 O O . VAL B 1 109 ? -0.438 -4.824 -2.26 1 95 109 VAL B O 1
ATOM 1790 N N . VAL B 1 110 ? -1.583 -5.867 -0.669 1 96.25 110 VAL B N 1
ATOM 1791 C CA . VAL B 1 110 ? -2.742 -6.246 -1.471 1 96.25 110 VAL B CA 1
ATOM 1792 C C . VAL B 1 110 ? -4.023 -5.789 -0.775 1 96.25 110 VAL B C 1
ATOM 1794 O O . VAL B 1 110 ? -4.293 -6.184 0.362 1 96.25 110 VAL B O 1
ATOM 1797 N N . VAL B 1 111 ? -4.801 -5.023 -1.462 1 94.75 111 VAL B N 1
ATOM 1798 C CA . VAL B 1 111 ? -5.969 -4.492 -0.762 1 94.75 111 VAL B CA 1
ATOM 1799 C C . VAL B 1 111 ? -7.066 -4.156 -1.768 1 94.75 111 VAL B C 1
ATOM 1801 O O . VAL B 1 111 ? -6.785 -3.68 -2.869 1 94.75 111 VAL B O 1
ATOM 1804 N N . LYS B 1 112 ? -8.281 -4.457 -1.323 1 93.38 112 LYS B N 1
ATOM 1805 C CA . LYS B 1 112 ? -9.445 -3.959 -2.055 1 93.38 112 LYS B CA 1
ATOM 1806 C C . LYS B 1 112 ? -9.734 -2.504 -1.699 1 93.38 112 LYS B C 1
ATOM 1808 O O . LYS B 1 112 ? -9.883 -2.164 -0.523 1 93.38 112 LYS B O 1
ATOM 1813 N N . VAL B 1 113 ? -9.812 -1.644 -2.635 1 88.81 113 VAL B N 1
ATOM 1814 C CA . VAL B 1 113 ? -9.93 -0.215 -2.357 1 88.81 113 VAL B CA 1
ATOM 1815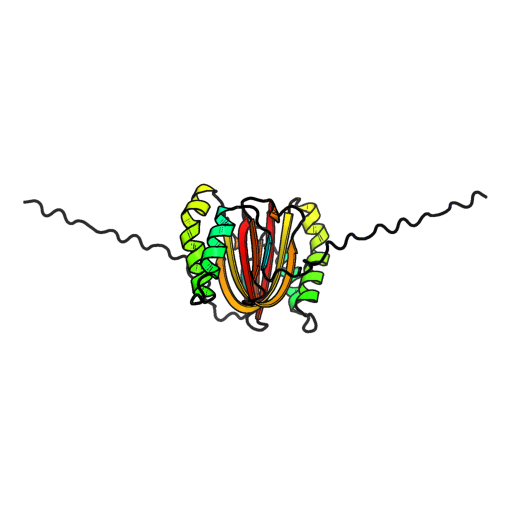 C C . VAL B 1 113 ? -11.383 0.227 -2.535 1 88.81 113 VAL B C 1
ATOM 1817 O O . VAL B 1 113 ? -11.727 1.371 -2.236 1 88.81 113 VAL B O 1
ATOM 1820 N N . GLU B 1 114 ? -12.258 -0.632 -3.113 1 83.5 114 GLU B N 1
ATOM 1821 C CA . GLU B 1 114 ? -13.703 -0.45 -3.229 1 83.5 114 GLU B CA 1
ATOM 1822 C C . GLU B 1 114 ? -14.422 -1.793 -3.289 1 83.5 114 GLU B C 1
ATOM 1824 O O . GLU B 1 114 ? -13.875 -2.775 -3.793 1 83.5 114 GLU B O 1
#

Organism: Trichostrongylus colubriformis (NCBI:txid6319)

Solvent-accessible surface area (backbone atoms only — not comparable to full-atom values): 12859 Å² total; per-residue (Å²): 134,83,81,78,79,78,77,78,76,75,71,74,74,78,66,73,71,63,77,69,83,54,94,51,54,58,48,77,34,54,58,28,62,65,64,48,52,46,52,49,56,40,65,67,40,81,82,49,50,53,60,51,31,41,49,49,46,51,65,73,39,44,67,59,50,63,73,59,57,66,28,44,37,39,39,25,29,33,42,84,44,77,28,58,47,67,37,85,67,44,37,66,31,75,52,28,34,37,37,37,33,62,82,73,28,34,37,39,38,39,34,37,65,84,134,83,82,77,79,78,77,79,75,76,71,75,74,76,66,74,71,63,78,70,82,56,94,51,55,58,47,77,34,54,57,28,63,65,63,48,5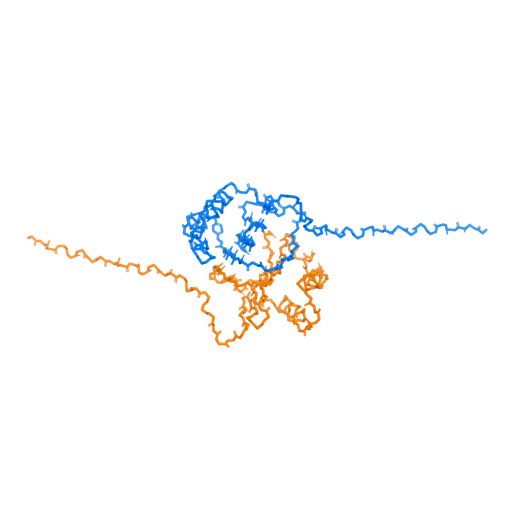3,47,52,49,54,40,66,66,40,83,81,51,47,51,60,51,31,39,50,49,44,50,64,72,40,44,68,58,50,64,74,60,54,67,29,43,37,38,39,24,28,33,43,85,44,77,29,59,46,66,35,84,66,44,36,67,32,75,52,28,32,36,36,36,32,62,83,75,26,35,37,40,39,38,34,36,65,83

Sequence (228 aa):
MRKLWFIAVSLPILLSSPVIYDSDPQVWYCSNSLLKSTIETALSNPQHNVDEIQAFIESSLLSYFNEHNGKWLISVSKFHRLSGYVDSGAENLQTFCAIHDNTKDIHIVVVKVEMRKLWFIAVSLPILLSSPVIYDSDPQVWYCSNSLLKSTIETALSNPQHNVDEIQAFIESSLLSYFNEHNGKWLISVSKFHRLSGYVDSGAENLQTFCAIHDNTKDIHIVVVKVE

Radius of gyration: 20.66 Å; Cα contacts (8 Å, |Δi|>4): 397; chains: 2; bounding box: 33×58×97 Å

pLDDT: mean 79.39, std 24.26, range [25.42, 97.62]